Protein AF-A0A254Q3Q3-F1 (afdb_monomer)

Radius of gyration: 24.43 Å; Cα contacts (8 Å, |Δi|>4): 214; chains: 1; bounding box: 65×45×101 Å

Secondary structure (DSSP, 8-state):
---------------TTSB-SSTT--SBBPTTSSSBHHHHHHHHHHS-TTSPPPPHHHHHHHHHHHHHHHHHTTT-HHHHHHHHHHHHHHHHHHHHHHHHHHHHHTT----HHHHHHHHHHHHHHHHT-HHHHHHHHHHHHHHHHH-GGGSSSHHHHHHHHHHHHHHHSGGG-TT-B-TTTSSB-TTSS---HHHHHHHHHHHHHHHTTHHHHHHHHHHHHHHHHHHHHHHHHHHHHHH-

pLDDT: mean 80.08, std 16.25, range [35.34, 98.19]

Solvent-accessible surface area (backbone atoms only — not comparable to full-atom values): 13544 Å² total; per-residue (Å²): 138,83,82,80,81,82,74,82,78,77,77,80,76,84,54,89,84,46,46,17,72,50,89,94,42,86,48,56,33,32,89,98,45,66,33,17,63,66,46,47,48,39,32,34,36,75,23,46,74,84,42,68,84,81,51,69,68,57,53,52,48,31,37,50,54,49,52,51,52,54,62,76,36,70,87,37,68,72,48,51,57,48,52,50,52,37,48,53,35,42,55,51,48,54,51,52,43,53,49,54,53,48,43,46,72,76,66,46,91,65,59,67,46,45,55,51,11,44,51,47,46,53,39,28,58,76,67,46,34,67,69,58,48,51,46,52,54,49,19,49,53,47,44,47,69,78,34,66,81,63,41,76,39,72,70,33,44,52,41,50,48,48,49,51,53,46,59,59,14,57,83,80,49,79,87,38,59,34,88,88,74,74,41,60,42,90,56,67,59,76,52,51,69,56,20,41,50,43,37,46,52,55,52,43,67,35,46,48,67,58,60,50,58,48,48,58,53,47,51,60,47,53,53,52,52,52,52,49,52,55,50,49,55,51,52,55,62,73,75,107

Foldseek 3Di:
DDDDDDDPPPPPPPDPQQAAPDPPGRAGPDPPGNGRPVQVLCCQQPNHPNADDDDPVLLVVLLVVLVVLCVVCVPPPVSVVLVVLLVVLLVVLLVVLVVVLVCVVVPPDDDPLLNLLSVLSNLLCPQVNDPNLLSLLSSLVVSCVVDVNNAPDPLRSLVVSSLVSSVSSQVSQPPAADPVPRGRDSRPDTNDSSSSVSNVVSSCSSCPCVSVVVVVVSVVVVVVVVVVVVVVVVVVVVVD

Mean predicted aligned error: 10.79 Å

Sequence (240 aa):
MTKASIGRVRKAQLTYGNVCTLNGCNQPRKSGHKWCALHKRRSIYRGSPEQNMIRQRDISFARKTVLFLIQDNQNNPAWHDLMAAIQSNWDAGVRAVNQELLLSATGYAMNRLRRNGLRICSAIFAGVGLQKTFITYCAYQYLQEFNLNQFATDTSFRHLLVRALRNEAKDFNPNLINKTTGKPLAYSSPLYMNERDCVWEVMSGIFGATGMKLYTQLEKRAERLRQNNLNINKAIKNIQ

Structure (mmCIF, N/CA/C/O backbone):
data_AF-A0A254Q3Q3-F1
#
_entry.id   AF-A0A254Q3Q3-F1
#
loop_
_atom_site.group_PDB
_atom_site.id
_atom_site.type_symbol
_atom_site.label_atom_id
_atom_site.label_alt_id
_atom_site.label_comp_id
_atom_site.label_asym_id
_atom_site.label_entity_id
_atom_site.label_seq_id
_atom_site.pdbx_PDB_ins_code
_atom_site.Cartn_x
_atom_site.Cartn_y
_atom_site.Cartn_z
_atom_site.occupancy
_atom_site.B_iso_or_equiv
_atom_site.auth_seq_id
_atom_site.auth_comp_id
_atom_site.auth_asym_id
_atom_site.auth_atom_id
_atom_site.pdbx_PDB_model_num
ATOM 1 N N . MET A 1 1 ? 17.538 -25.255 -66.016 1.00 39.88 1 MET A N 1
ATOM 2 C CA . MET A 1 1 ? 17.369 -25.960 -64.724 1.00 39.88 1 MET A CA 1
ATOM 3 C C . MET A 1 1 ? 16.694 -25.021 -63.732 1.00 39.88 1 MET A C 1
ATOM 5 O O . MET A 1 1 ? 17.341 -24.157 -63.156 1.00 39.88 1 MET A O 1
ATOM 9 N N . THR A 1 2 ? 15.376 -25.125 -63.610 1.00 37.00 2 THR A N 1
ATOM 10 C CA . THR A 1 2 ? 14.504 -24.270 -62.792 1.00 37.00 2 THR A CA 1
ATOM 11 C C . THR A 1 2 ? 14.403 -24.833 -61.372 1.00 37.00 2 THR A C 1
ATOM 13 O O . THR A 1 2 ? 13.853 -25.911 -61.166 1.00 37.00 2 THR A O 1
ATOM 16 N N . LYS A 1 3 ? 14.948 -24.124 -60.374 1.00 35.34 3 LYS A N 1
ATOM 17 C CA . LYS A 1 3 ? 14.751 -24.460 -58.955 1.00 35.34 3 LYS A CA 1
ATOM 18 C C . LYS A 1 3 ? 13.418 -23.879 -58.482 1.00 35.34 3 LYS A C 1
ATOM 20 O O . LYS A 1 3 ? 13.300 -22.672 -58.300 1.00 35.34 3 LYS A O 1
ATOM 25 N N . ALA A 1 4 ? 12.429 -24.748 -58.287 1.00 38.22 4 ALA A N 1
ATOM 26 C CA . ALA A 1 4 ? 11.169 -24.410 -57.638 1.00 38.22 4 ALA A CA 1
ATOM 27 C C . ALA A 1 4 ? 11.403 -24.131 -56.142 1.00 38.22 4 ALA A C 1
ATOM 29 O O . ALA A 1 4 ? 11.898 -24.982 -55.400 1.00 38.22 4 ALA A O 1
ATOM 30 N N . SER A 1 5 ? 11.055 -22.927 -55.696 1.00 39.56 5 SER A N 1
ATOM 31 C CA . SER A 1 5 ? 11.028 -22.531 -54.292 1.00 39.56 5 SER A CA 1
ATOM 32 C C . SER A 1 5 ? 9.768 -23.089 -53.626 1.00 39.56 5 SER A C 1
ATOM 34 O O . SER A 1 5 ? 8.668 -22.563 -53.772 1.00 39.56 5 SER A O 1
ATOM 36 N N . ILE A 1 6 ? 9.928 -24.175 -52.869 1.00 40.81 6 ILE A N 1
ATOM 37 C CA . ILE A 1 6 ? 8.868 -24.726 -52.020 1.00 40.81 6 ILE A CA 1
ATOM 38 C C . ILE A 1 6 ? 8.635 -23.748 -50.863 1.00 40.81 6 ILE A C 1
ATOM 40 O O . ILE A 1 6 ? 9.397 -23.692 -49.894 1.00 40.81 6 ILE A O 1
ATOM 44 N N . GLY A 1 7 ? 7.577 -22.947 -50.984 1.00 37.03 7 GLY A N 1
ATOM 45 C CA . GLY A 1 7 ? 7.080 -22.092 -49.915 1.00 37.03 7 GLY A CA 1
ATOM 46 C C . GLY A 1 7 ? 6.694 -22.932 -48.699 1.00 37.03 7 GLY A C 1
ATOM 47 O O . GLY A 1 7 ? 5.782 -23.756 -48.754 1.00 37.03 7 GLY A O 1
ATOM 48 N N . ARG A 1 8 ? 7.376 -22.717 -47.568 1.00 38.06 8 ARG A N 1
ATOM 49 C CA . ARG A 1 8 ? 6.936 -23.250 -46.274 1.00 38.06 8 ARG A CA 1
ATOM 50 C C . ARG A 1 8 ? 5.660 -22.529 -45.854 1.00 38.06 8 ARG A C 1
ATOM 52 O O . ARG A 1 8 ? 5.712 -21.475 -45.223 1.00 38.06 8 ARG A O 1
ATOM 59 N N . VAL A 1 9 ? 4.516 -23.136 -46.145 1.00 41.50 9 VAL A N 1
ATOM 60 C CA . VAL A 1 9 ? 3.261 -22.825 -45.460 1.00 41.50 9 VAL A CA 1
ATOM 61 C C . VAL A 1 9 ? 3.448 -23.220 -43.994 1.00 41.50 9 VAL A C 1
ATOM 63 O O . VAL A 1 9 ? 3.436 -24.401 -43.644 1.00 41.50 9 VAL A O 1
ATOM 66 N N . ARG A 1 10 ? 3.679 -22.236 -43.117 1.00 42.31 10 ARG A N 1
ATOM 67 C CA . ARG A 1 10 ? 3.614 -22.450 -41.668 1.00 42.31 10 ARG A CA 1
ATOM 68 C C . ARG A 1 10 ? 2.171 -22.816 -41.327 1.00 42.31 10 ARG A C 1
ATOM 70 O O . ARG A 1 10 ? 1.323 -21.937 -41.211 1.00 42.31 10 ARG A O 1
ATOM 77 N N . LYS A 1 11 ? 1.896 -24.113 -41.162 1.00 39.91 11 LYS A N 1
ATOM 78 C CA . LYS A 1 11 ? 0.684 -24.590 -40.490 1.00 39.91 11 LYS A CA 1
ATOM 79 C C . LYS A 1 11 ? 0.659 -23.960 -39.098 1.00 39.91 11 LYS A C 1
ATOM 81 O O . LYS A 1 11 ? 1.482 -24.296 -38.248 1.00 39.91 11 LYS A O 1
ATOM 86 N N . ALA A 1 12 ? -0.259 -23.024 -38.883 1.00 42.09 12 ALA A N 1
ATOM 87 C CA . ALA A 1 12 ? -0.591 -22.534 -37.559 1.00 42.09 12 ALA A CA 1
ATOM 88 C C . ALA A 1 12 ? -1.222 -23.694 -36.779 1.00 42.09 12 ALA A C 1
ATOM 90 O O . ALA A 1 12 ? -2.420 -23.948 -36.873 1.00 42.09 12 ALA A O 1
ATOM 91 N N . GLN A 1 13 ? -0.401 -24.440 -36.040 1.00 41.38 13 GLN A N 1
ATOM 92 C CA . GLN A 1 13 ? -0.900 -25.278 -34.961 1.00 41.38 13 GLN A CA 1
ATOM 93 C C . GLN A 1 13 ? -1.502 -24.338 -33.915 1.00 41.38 13 GLN A C 1
ATOM 95 O O . GLN A 1 13 ? -0.784 -23.673 -33.167 1.00 41.38 13 GLN A O 1
ATOM 100 N N . LEU A 1 14 ? -2.832 -24.268 -33.887 1.00 43.09 14 LEU A N 1
ATOM 101 C CA . LEU A 1 14 ? -3.597 -23.806 -32.736 1.00 43.09 14 LEU A CA 1
ATOM 102 C C . LEU A 1 14 ? -3.318 -24.778 -31.583 1.00 43.09 14 LEU A C 1
ATOM 104 O O . LEU A 1 14 ? -4.052 -25.732 -31.345 1.00 43.09 14 LEU A O 1
ATOM 108 N N . THR A 1 15 ? -2.200 -24.574 -30.891 1.00 47.69 15 THR A N 1
ATOM 109 C CA . THR A 1 15 ? -1.932 -25.244 -29.627 1.00 47.69 15 THR A CA 1
ATOM 110 C C . THR A 1 15 ? -2.857 -24.634 -28.580 1.00 47.69 15 THR A C 1
ATOM 112 O O . THR A 1 15 ? -2.772 -23.448 -28.256 1.00 47.69 15 THR A O 1
ATOM 115 N N . TYR A 1 16 ? -3.733 -25.466 -28.017 1.00 48.75 16 TYR A N 1
ATOM 116 C CA . TYR A 1 16 ? -4.645 -25.148 -26.909 1.00 48.75 16 TYR A CA 1
ATOM 117 C C . TYR A 1 16 ? -3.949 -24.530 -25.666 1.00 48.75 16 TYR A C 1
ATOM 119 O O . TYR A 1 16 ? -4.618 -24.056 -24.755 1.00 48.75 16 TYR A O 1
ATOM 127 N N . GLY A 1 17 ? -2.610 -24.460 -25.629 1.00 57.41 17 GLY A N 1
ATOM 128 C CA . GLY A 1 17 ? -1.821 -23.786 -24.589 1.00 57.41 17 GLY A CA 1
ATOM 129 C C . GLY A 1 17 ? -1.571 -22.281 -24.792 1.00 57.41 17 GLY A C 1
ATOM 130 O O . GLY A 1 17 ? -1.045 -21.632 -23.886 1.00 57.41 17 GLY A O 1
ATOM 131 N N . ASN A 1 18 ? -1.945 -21.700 -25.940 1.00 76.81 18 ASN A N 1
ATOM 132 C CA . ASN A 1 18 ? -1.617 -20.311 -26.297 1.00 76.81 18 ASN A CA 1
ATOM 133 C C . ASN A 1 18 ? -2.754 -19.297 -26.081 1.00 76.81 18 ASN A C 1
ATOM 135 O O . ASN A 1 18 ? -2.625 -18.151 -26.505 1.00 76.81 18 ASN A O 1
ATOM 139 N N . VAL A 1 19 ? -3.848 -19.663 -25.407 1.00 89.06 19 VAL A N 1
ATOM 140 C CA . VAL A 1 19 ? -5.007 -18.776 -25.164 1.00 89.06 19 VAL A CA 1
ATOM 141 C C . VAL A 1 19 ? -4.955 -18.166 -23.764 1.00 89.06 19 VAL A C 1
ATOM 143 O O . VAL A 1 19 ? -4.584 -18.840 -22.805 1.00 89.06 19 VAL A O 1
ATOM 146 N N . CYS A 1 20 ? -5.272 -16.875 -23.639 1.00 92.00 20 CYS A N 1
ATOM 147 C CA . CYS A 1 20 ? -5.310 -16.124 -22.379 1.00 92.00 20 CYS A CA 1
ATOM 148 C C . CYS A 1 20 ? -5.975 -16.914 -21.239 1.00 92.00 20 CYS A C 1
ATOM 150 O O . CYS A 1 20 ? -7.069 -17.427 -21.412 1.00 92.00 20 CYS A O 1
ATOM 152 N N . THR A 1 21 ? -5.360 -16.958 -20.050 1.00 90.75 21 THR A N 1
ATOM 153 C CA . THR A 1 21 ? -5.936 -17.659 -18.878 1.00 90.75 21 THR A CA 1
ATOM 154 C C . THR A 1 21 ? -7.133 -16.951 -18.244 1.00 90.75 21 THR A C 1
ATOM 156 O O . THR A 1 21 ? -7.654 -17.434 -17.247 1.00 90.75 21 THR A O 1
ATOM 159 N N . LEU A 1 22 ? -7.526 -15.773 -18.736 1.00 89.25 22 LEU A N 1
ATOM 160 C CA . LEU A 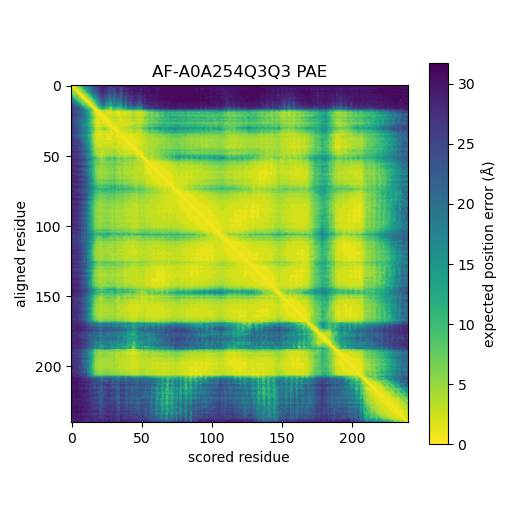1 22 ? -8.666 -15.064 -18.161 1.00 89.25 22 LEU A CA 1
ATOM 161 C C . LEU A 1 22 ? -9.950 -15.742 -18.633 1.00 89.25 22 LEU A C 1
ATOM 163 O O . LEU A 1 22 ? -10.151 -15.859 -19.842 1.00 89.25 22 LEU A O 1
ATOM 167 N N . ASN A 1 23 ? -10.819 -16.119 -17.695 1.00 88.00 23 ASN A N 1
ATOM 168 C CA . ASN A 1 23 ? -12.113 -16.723 -18.004 1.00 88.00 23 ASN A CA 1
ATOM 169 C C . ASN A 1 23 ? -12.893 -15.868 -19.016 1.00 88.00 23 ASN A C 1
ATOM 171 O O . ASN A 1 23 ? -13.028 -14.655 -18.850 1.00 88.00 23 ASN A O 1
ATOM 175 N N . GLY A 1 24 ? -13.367 -16.505 -20.089 1.00 88.50 24 GLY A N 1
ATOM 176 C CA . GLY A 1 24 ? -14.091 -15.844 -21.180 1.00 88.50 24 GLY A CA 1
ATOM 177 C C . GLY A 1 24 ? -13.217 -15.097 -22.198 1.00 88.50 24 GLY A C 1
ATOM 178 O O . GLY A 1 24 ? -13.755 -14.445 -23.090 1.00 88.50 24 GLY A O 1
ATOM 179 N N . CYS A 1 25 ? -11.882 -15.164 -22.111 1.00 91.06 25 CYS A N 1
ATOM 180 C CA . CYS A 1 25 ? -10.990 -14.533 -23.083 1.00 91.06 25 CYS A CA 1
ATOM 181 C C . CYS A 1 25 ? -10.383 -15.548 -24.059 1.00 91.06 25 CYS A C 1
ATOM 183 O O . CYS A 1 25 ? -9.493 -16.307 -23.696 1.00 91.06 25 CYS A O 1
ATOM 185 N N . ASN A 1 26 ? -10.758 -15.450 -25.336 1.00 92.00 26 ASN A N 1
ATOM 186 C CA . ASN A 1 26 ? -10.238 -16.323 -26.399 1.00 92.00 26 ASN A CA 1
ATOM 187 C C . ASN A 1 26 ? -9.024 -15.734 -27.146 1.00 92.00 26 ASN A C 1
ATOM 189 O O . ASN A 1 26 ? -8.596 -16.260 -28.169 1.00 92.00 26 ASN A O 1
ATOM 193 N N . GLN A 1 27 ? -8.467 -14.619 -26.661 1.00 93.56 27 GLN A N 1
ATOM 194 C CA . GLN A 1 27 ? -7.330 -13.951 -27.301 1.00 93.56 27 GLN A CA 1
ATOM 195 C C . GLN A 1 27 ? -6.012 -14.686 -27.012 1.00 93.56 27 GLN A C 1
ATOM 197 O O . GLN A 1 27 ? -5.840 -15.215 -25.907 1.00 93.56 27 GLN A O 1
ATOM 202 N N . PRO A 1 28 ? -5.035 -14.668 -27.937 1.00 93.06 28 PRO A N 1
ATOM 203 C CA . PRO A 1 28 ? -3.755 -15.327 -27.723 1.00 93.06 28 PRO A CA 1
ATOM 204 C C . PRO A 1 28 ? -2.965 -14.682 -26.574 1.00 93.06 28 PRO A C 1
ATOM 206 O O . PRO A 1 28 ? -2.983 -13.461 -26.368 1.00 93.06 28 PRO A O 1
ATOM 209 N N . ARG A 1 29 ? -2.245 -15.508 -25.810 1.00 92.00 29 ARG A N 1
ATOM 210 C CA . ARG A 1 29 ? -1.316 -15.069 -24.763 1.00 92.00 29 ARG A CA 1
ATOM 211 C C . ARG A 1 29 ? -0.196 -14.243 -25.372 1.00 92.00 29 ARG A C 1
ATOM 213 O O . ARG A 1 29 ? 0.284 -14.510 -26.471 1.00 92.00 29 ARG A O 1
ATOM 220 N N . LYS A 1 30 ? 0.280 -13.257 -24.612 1.00 88.19 30 LYS A N 1
ATOM 221 C CA . LYS A 1 30 ? 1.572 -12.647 -24.924 1.00 88.19 30 LYS A CA 1
ATOM 222 C C . LYS A 1 30 ? 2.672 -13.642 -24.546 1.00 88.19 30 LYS A C 1
ATOM 224 O O . LYS A 1 30 ? 2.586 -14.250 -23.483 1.00 88.19 30 LYS A O 1
ATOM 229 N N . SER A 1 31 ? 3.707 -13.763 -25.379 1.00 84.31 31 SER A N 1
ATOM 230 C CA . SER A 1 31 ? 4.855 -14.637 -25.098 1.00 84.31 31 SER A CA 1
ATOM 231 C C . SER A 1 31 ? 5.393 -14.430 -23.673 1.00 84.31 31 SER A C 1
ATOM 233 O O . SER A 1 31 ? 5.536 -13.287 -23.218 1.00 84.31 31 SER A O 1
ATOM 235 N N . GLY A 1 32 ? 5.619 -15.541 -22.963 1.00 82.88 32 GLY A N 1
ATOM 236 C CA . GLY A 1 32 ? 6.100 -15.562 -21.578 1.00 82.88 32 GLY A CA 1
ATOM 237 C C . GLY A 1 32 ? 5.119 -14.998 -20.543 1.00 82.88 32 GLY A C 1
ATOM 238 O O . GLY A 1 32 ? 5.545 -14.549 -19.482 1.00 82.88 32 GLY A O 1
ATOM 239 N N . HIS A 1 33 ? 3.817 -14.933 -20.841 1.00 86.06 33 HIS A N 1
ATOM 240 C CA . HIS A 1 33 ? 2.827 -14.349 -19.939 1.00 86.06 33 HIS A CA 1
ATOM 241 C C . HIS A 1 33 ? 1.502 -15.125 -19.945 1.00 86.06 33 HIS A C 1
ATOM 243 O O . HIS A 1 33 ? 1.053 -15.591 -20.988 1.00 86.06 33 HIS A O 1
ATOM 249 N N . LYS A 1 34 ? 0.824 -15.217 -18.791 1.00 88.62 34 LYS A N 1
ATOM 250 C CA . LYS A 1 34 ? -0.462 -15.943 -18.673 1.00 88.62 34 LYS A CA 1
ATOM 251 C C . LYS A 1 34 ? -1.639 -15.257 -19.384 1.00 88.62 34 LYS A C 1
ATOM 253 O O . LYS A 1 34 ? -2.588 -15.895 -19.829 1.00 88.62 34 LYS A O 1
ATOM 258 N N . TRP A 1 35 ? -1.550 -13.941 -19.541 1.00 91.38 35 TRP A N 1
ATOM 259 C CA . TRP A 1 35 ? -2.584 -13.104 -20.156 1.00 91.38 35 TRP A CA 1
ATOM 260 C C . TRP A 1 35 ? -2.236 -12.632 -21.579 1.00 91.38 35 TRP A C 1
ATOM 262 O O . TRP A 1 35 ? -1.060 -12.485 -21.925 1.00 91.38 35 TRP A O 1
ATOM 272 N N . CYS A 1 36 ? -3.263 -12.312 -22.377 1.00 94.06 36 CYS A N 1
ATOM 273 C CA . CYS A 1 36 ? -3.114 -11.611 -23.658 1.00 94.06 36 CYS A CA 1
ATOM 274 C C . CYS A 1 36 ? -2.528 -10.198 -23.474 1.00 94.06 36 CYS A C 1
ATOM 276 O O . CYS A 1 36 ? -2.443 -9.676 -22.357 1.00 94.06 36 CYS A O 1
ATOM 278 N N . ALA A 1 37 ? -2.134 -9.543 -24.570 1.00 91.62 37 ALA A N 1
ATOM 279 C CA . ALA A 1 37 ? -1.527 -8.208 -24.522 1.00 91.62 37 ALA A CA 1
ATOM 280 C C . ALA A 1 37 ? -2.412 -7.166 -23.808 1.00 91.62 37 ALA A C 1
ATOM 282 O O . ALA A 1 37 ? -1.903 -6.379 -23.005 1.00 91.62 37 ALA A O 1
ATOM 283 N N . LEU A 1 38 ? -3.730 -7.203 -24.041 1.00 91.69 38 LEU A N 1
ATOM 284 C CA . LEU A 1 38 ? -4.701 -6.309 -23.406 1.00 91.69 38 LEU A CA 1
ATOM 285 C C . LEU A 1 38 ? -4.772 -6.528 -21.890 1.00 91.69 38 LEU A C 1
ATOM 287 O O . LEU A 1 38 ? -4.668 -5.576 -21.119 1.00 91.69 38 LEU A O 1
ATOM 291 N N . HIS A 1 39 ? -4.896 -7.779 -21.450 1.00 92.44 39 HIS A N 1
ATOM 292 C CA . HIS A 1 39 ? -5.000 -8.123 -20.032 1.00 92.44 39 HIS A CA 1
ATOM 293 C C . HIS A 1 39 ? -3.679 -7.933 -19.278 1.00 92.44 39 HIS A C 1
ATOM 295 O O . HIS A 1 39 ? -3.697 -7.456 -18.147 1.00 92.44 39 HIS A O 1
ATOM 301 N N . LYS A 1 40 ? -2.525 -8.163 -19.918 1.00 90.19 40 LYS A N 1
ATOM 302 C CA . LYS A 1 40 ? -1.220 -7.754 -19.370 1.00 90.19 40 LYS A CA 1
ATOM 303 C C . LYS A 1 40 ? -1.121 -6.236 -19.213 1.00 90.19 40 LYS A C 1
ATOM 305 O O . LYS A 1 40 ? -0.617 -5.741 -18.210 1.00 90.19 40 LYS A O 1
ATOM 310 N N . ARG A 1 41 ? -1.597 -5.463 -20.194 1.00 88.88 41 ARG A N 1
ATOM 311 C CA . ARG A 1 41 ? -1.640 -4.002 -20.059 1.00 88.88 41 ARG A CA 1
ATOM 312 C C . ARG A 1 41 ? -2.556 -3.617 -18.897 1.00 88.88 41 ARG A C 1
ATOM 314 O O . ARG A 1 41 ? -2.133 -2.888 -18.010 1.00 88.88 41 ARG A O 1
ATOM 321 N N . ARG A 1 42 ? -3.769 -4.167 -18.824 1.00 87.62 42 ARG A N 1
ATOM 322 C CA . ARG A 1 42 ? -4.676 -3.932 -17.692 1.00 87.62 42 ARG A CA 1
ATOM 323 C C . ARG A 1 42 ? -4.010 -4.257 -16.354 1.00 87.62 42 ARG A C 1
ATOM 325 O O . ARG A 1 42 ? -4.100 -3.434 -15.454 1.00 87.62 42 ARG A O 1
ATOM 332 N N . SER A 1 43 ? -3.269 -5.360 -16.252 1.00 88.44 43 SER A N 1
ATOM 333 C CA . SER A 1 43 ? -2.595 -5.740 -15.009 1.00 88.44 43 SER A CA 1
ATOM 334 C C . SER A 1 43 ? -1.530 -4.757 -14.542 1.00 88.44 43 SER A C 1
ATOM 336 O O . SER A 1 43 ? -1.435 -4.477 -13.353 1.00 88.44 43 SER A O 1
ATOM 338 N N . ILE A 1 44 ? -0.752 -4.206 -15.471 1.00 87.25 44 ILE A N 1
ATOM 339 C CA . ILE A 1 44 ? 0.291 -3.215 -15.173 1.00 87.25 44 ILE A CA 1
ATOM 340 C C . ILE A 1 44 ? -0.328 -1.874 -14.752 1.00 87.25 44 ILE A C 1
ATOM 342 O O . ILE A 1 44 ? 0.176 -1.190 -13.859 1.00 87.25 44 ILE A O 1
ATOM 346 N N . TYR A 1 45 ? -1.418 -1.478 -15.408 1.00 84.38 45 TYR A N 1
ATOM 347 C CA . TYR A 1 45 ? -1.998 -0.149 -15.231 1.00 84.38 45 TYR A CA 1
ATOM 348 C C . TYR A 1 45 ? -3.105 -0.088 -14.181 1.00 84.38 45 TYR A C 1
ATOM 350 O O . TYR A 1 45 ? -3.329 0.984 -13.643 1.00 84.38 45 TYR A O 1
ATOM 358 N N . ARG A 1 46 ? -3.826 -1.177 -13.907 1.00 82.69 46 ARG A N 1
ATOM 359 C CA . ARG A 1 46 ? -5.048 -1.170 -13.081 1.00 82.69 46 ARG A CA 1
ATOM 360 C C . ARG A 1 46 ? -5.123 -2.310 -12.059 1.00 82.69 46 ARG A C 1
ATOM 362 O O . ARG A 1 46 ? -6.091 -2.360 -11.311 1.00 82.69 46 ARG A O 1
ATOM 369 N N . GLY A 1 47 ? -4.138 -3.204 -12.009 1.00 85.75 47 GLY A N 1
ATOM 370 C CA . GLY A 1 47 ? -4.192 -4.416 -11.188 1.00 85.75 47 GLY A CA 1
ATOM 371 C C . GLY A 1 47 ? -4.857 -5.591 -11.905 1.00 85.75 47 GLY A C 1
ATOM 372 O O . GLY A 1 47 ? -5.207 -5.491 -13.083 1.00 85.75 47 GLY A O 1
ATOM 373 N N . SER A 1 48 ? -4.964 -6.733 -11.215 1.00 86.50 48 SER A N 1
ATOM 374 C CA . SER A 1 48 ? -5.326 -8.013 -11.841 1.00 86.50 48 SER A CA 1
ATOM 375 C C . SER A 1 48 ? -6.593 -7.910 -12.711 1.00 86.50 48 SER A C 1
ATOM 377 O O . SER A 1 48 ? -7.595 -7.352 -12.274 1.00 86.50 48 SER A O 1
ATOM 379 N N . PRO A 1 49 ? -6.596 -8.440 -13.946 1.00 85.50 49 PRO A N 1
ATOM 380 C CA . PRO A 1 49 ? -7.793 -8.498 -14.784 1.00 85.50 49 PRO A CA 1
ATOM 381 C C . PRO A 1 49 ? -8.926 -9.336 -14.177 1.00 85.50 49 PRO A C 1
ATOM 383 O O . PRO A 1 49 ? -10.080 -9.094 -14.506 1.00 85.50 49 PRO A O 1
ATOM 386 N N . GLU A 1 50 ? -8.586 -10.279 -13.294 1.00 86.00 50 GLU A N 1
ATOM 387 C CA . GLU A 1 50 ? -9.512 -11.153 -12.553 1.00 86.00 50 GLU A CA 1
ATOM 388 C C . GLU A 1 50 ? -10.156 -10.427 -11.355 1.00 86.00 50 GLU A C 1
ATOM 390 O O . GLU A 1 50 ? -11.089 -10.931 -10.742 1.00 86.00 50 GLU A O 1
ATOM 395 N N . GLN A 1 51 ? -9.659 -9.235 -11.012 1.00 84.12 51 GLN A N 1
ATOM 396 C CA . GLN A 1 51 ? -10.103 -8.461 -9.861 1.00 84.12 51 GLN A CA 1
ATOM 397 C C . GLN A 1 51 ? -11.366 -7.655 -10.179 1.00 84.12 51 GLN A C 1
ATOM 399 O O . GLN A 1 51 ? -11.368 -6.801 -11.076 1.00 84.12 51 GLN A O 1
ATOM 404 N N . ASN A 1 52 ? -12.406 -7.844 -9.366 1.00 77.31 52 ASN A N 1
ATOM 405 C CA . ASN A 1 52 ? -13.551 -6.938 -9.333 1.00 77.31 52 ASN A CA 1
ATOM 406 C C . ASN A 1 52 ? -13.119 -5.554 -8.837 1.00 77.31 52 ASN A C 1
ATOM 408 O O . ASN A 1 52 ? -12.275 -5.426 -7.949 1.00 77.31 52 ASN A O 1
ATOM 412 N N . MET A 1 53 ? -13.692 -4.499 -9.417 1.00 76.25 53 MET A N 1
ATOM 413 C CA . MET A 1 53 ? -13.337 -3.129 -9.054 1.00 76.25 53 MET A CA 1
ATOM 414 C C . MET A 1 53 ? -13.707 -2.849 -7.593 1.00 76.25 53 MET A C 1
ATOM 416 O O . MET A 1 53 ? -14.882 -2.916 -7.232 1.00 76.25 53 MET A O 1
ATOM 420 N N . ILE A 1 54 ? -12.718 -2.471 -6.780 1.00 83.19 54 ILE A N 1
ATOM 421 C CA . ILE A 1 54 ? -12.964 -1.938 -5.436 1.00 83.19 54 ILE A CA 1
ATOM 422 C C . ILE A 1 54 ? -13.619 -0.572 -5.594 1.00 83.19 54 ILE A C 1
ATOM 424 O O . ILE A 1 54 ? -13.070 0.316 -6.258 1.00 83.19 54 ILE A O 1
ATOM 428 N N . ARG A 1 55 ? -14.816 -0.401 -5.032 1.00 84.75 55 ARG A N 1
ATOM 429 C CA . ARG A 1 55 ? -15.560 0.846 -5.189 1.00 84.75 55 ARG A CA 1
ATOM 430 C C . ARG A 1 55 ? -14.979 1.889 -4.243 1.00 84.75 55 ARG A C 1
ATOM 432 O O . ARG A 1 55 ? -14.534 1.580 -3.141 1.00 84.75 55 ARG A O 1
ATOM 439 N N . GLN A 1 56 ? -15.050 3.156 -4.646 1.00 83.81 56 GLN A N 1
ATOM 440 C CA . GLN A 1 56 ? -14.597 4.262 -3.796 1.00 83.81 56 GLN A CA 1
ATOM 441 C C . GLN A 1 56 ? -15.314 4.282 -2.444 1.00 83.81 56 GLN A C 1
ATOM 443 O O . GLN A 1 56 ? -14.676 4.528 -1.429 1.00 83.81 56 GLN A O 1
ATOM 448 N N . ARG A 1 57 ? -16.606 3.931 -2.413 1.00 85.94 57 ARG A N 1
ATOM 449 C CA . ARG A 1 57 ? -17.375 3.820 -1.166 1.00 85.94 57 ARG A CA 1
ATOM 450 C C . ARG A 1 57 ? -16.776 2.806 -0.182 1.00 85.94 57 ARG A C 1
ATOM 452 O O . ARG A 1 57 ? -16.795 3.071 1.013 1.00 85.94 57 ARG A O 1
ATOM 459 N N . ASP A 1 58 ? -16.216 1.701 -0.680 1.00 86.50 58 ASP A N 1
ATOM 460 C CA . ASP A 1 58 ? -15.648 0.636 0.153 1.00 86.50 58 ASP A CA 1
ATOM 461 C C . ASP A 1 58 ? -14.352 1.149 0.810 1.00 86.50 58 ASP A C 1
ATOM 463 O O . ASP A 1 58 ? -14.156 1.031 2.017 1.00 86.50 58 ASP A O 1
ATOM 467 N N . ILE A 1 59 ? -13.511 1.845 0.032 1.00 87.69 59 ILE A N 1
ATOM 468 C CA . ILE A 1 59 ? -12.287 2.497 0.527 1.00 87.69 59 ILE A CA 1
ATOM 469 C C . ILE A 1 59 ? -12.622 3.623 1.513 1.00 87.69 59 ILE A C 1
ATOM 471 O O . ILE A 1 59 ? -11.983 3.743 2.557 1.00 87.69 59 ILE A O 1
ATOM 475 N N . SER A 1 60 ? -13.614 4.463 1.202 1.00 88.94 60 SER A N 1
ATOM 476 C CA . SER A 1 60 ? -14.058 5.543 2.089 1.00 88.94 60 SER A CA 1
ATOM 477 C C . SER A 1 60 ? -14.591 5.009 3.414 1.00 88.94 60 SER A C 1
ATOM 479 O O . SER A 1 60 ? -14.293 5.593 4.453 1.00 88.94 60 SER A O 1
ATOM 481 N N . PHE A 1 61 ? -15.348 3.910 3.386 1.00 86.62 61 PHE A N 1
ATOM 482 C CA . PHE A 1 61 ? -15.815 3.227 4.587 1.00 86.62 61 PHE A CA 1
ATOM 483 C C . PHE A 1 61 ? -14.635 2.743 5.435 1.00 86.62 61 PHE A C 1
ATOM 485 O O . PHE A 1 61 ? -14.506 3.167 6.579 1.00 86.62 61 PHE A O 1
ATOM 492 N N . ALA A 1 62 ? -13.713 1.972 4.853 1.00 87.38 62 ALA A N 1
ATOM 493 C CA . ALA A 1 62 ? -12.552 1.457 5.578 1.00 87.38 62 ALA A CA 1
ATOM 494 C C . ALA A 1 62 ? -11.687 2.580 6.181 1.00 87.38 62 ALA A C 1
ATOM 496 O O . ALA A 1 62 ? -11.271 2.501 7.336 1.00 87.38 62 ALA A O 1
ATOM 497 N N . ARG A 1 63 ? -11.470 3.678 5.441 1.00 90.31 63 ARG A N 1
ATOM 498 C CA . ARG A 1 63 ? -10.755 4.863 5.948 1.00 90.31 63 ARG A CA 1
ATOM 499 C C . ARG A 1 63 ? -11.453 5.500 7.148 1.00 90.31 63 ARG A C 1
ATOM 501 O O . ARG A 1 63 ? -10.777 5.851 8.110 1.00 90.31 63 ARG A O 1
ATOM 508 N N . LYS A 1 64 ? -12.782 5.653 7.101 1.00 88.94 64 LYS A N 1
ATOM 509 C CA . LYS A 1 64 ? -13.563 6.177 8.234 1.00 88.94 64 LYS A CA 1
ATOM 510 C C . LYS A 1 64 ? -13.435 5.272 9.455 1.00 88.94 64 LYS A C 1
ATOM 512 O O . LYS A 1 64 ? -13.219 5.782 10.547 1.00 88.94 64 LYS A O 1
ATOM 517 N N . THR A 1 65 ? -13.503 3.957 9.264 1.00 83.62 65 THR A N 1
ATOM 518 C CA . THR A 1 65 ? -13.346 2.997 10.360 1.00 83.62 65 THR A CA 1
ATOM 519 C C . THR A 1 65 ? -11.964 3.094 10.999 1.00 83.62 65 THR A C 1
ATOM 521 O O . THR A 1 65 ? -11.863 3.201 12.216 1.00 83.62 65 THR A O 1
ATOM 524 N N . VAL A 1 66 ? -10.895 3.153 10.200 1.00 86.06 66 VAL A N 1
ATOM 525 C CA . VAL A 1 66 ? -9.529 3.341 10.719 1.00 86.06 66 VAL A CA 1
ATOM 526 C C . VAL A 1 66 ? -9.391 4.662 11.480 1.00 86.06 66 VAL A C 1
ATOM 528 O O . VAL A 1 66 ? -8.819 4.679 12.565 1.00 86.06 66 VAL A O 1
ATOM 531 N N . LEU A 1 67 ? -9.928 5.763 10.951 1.00 89.56 67 LEU A N 1
ATOM 532 C CA . LEU A 1 67 ? -9.894 7.064 11.628 1.00 89.56 67 LEU A CA 1
ATOM 533 C C . LEU A 1 67 ? -10.619 7.038 12.976 1.00 89.56 67 LEU A C 1
ATOM 535 O O . LEU A 1 67 ? -10.088 7.557 13.954 1.00 89.56 67 LEU A O 1
ATOM 539 N N . PHE A 1 68 ? -11.791 6.406 13.033 1.00 84.88 68 PHE A N 1
ATOM 540 C CA . PHE A 1 68 ? -12.531 6.220 14.277 1.00 84.88 68 PHE A CA 1
ATOM 541 C C . PHE A 1 68 ? -11.711 5.425 15.302 1.00 84.88 68 PHE A C 1
ATOM 543 O O . PHE A 1 68 ? -11.605 5.833 16.453 1.00 84.88 68 PHE A O 1
ATOM 550 N N . LEU A 1 69 ? -11.059 4.336 14.879 1.00 79.12 69 LEU A N 1
ATOM 551 C CA . LEU A 1 69 ? -10.202 3.536 15.759 1.00 79.12 69 LEU A CA 1
ATOM 552 C C . LEU A 1 69 ? -9.002 4.328 16.290 1.00 79.12 69 LEU A C 1
ATOM 554 O O . LEU A 1 69 ? -8.661 4.199 17.464 1.00 79.12 69 LEU A O 1
ATOM 558 N N . ILE A 1 70 ? -8.378 5.156 15.448 1.00 85.62 70 ILE A N 1
ATOM 559 C CA . ILE A 1 70 ? -7.290 6.048 15.869 1.00 85.62 70 ILE A CA 1
ATOM 560 C C . ILE A 1 70 ? -7.791 7.015 16.946 1.00 85.62 70 ILE A C 1
ATOM 562 O O . ILE A 1 70 ? -7.112 7.191 17.952 1.00 85.62 70 ILE A O 1
ATOM 566 N N . GLN A 1 71 ? -8.965 7.623 16.747 1.00 87.88 71 GLN A N 1
ATOM 567 C CA . GLN A 1 71 ? -9.566 8.560 17.703 1.00 87.88 71 GLN A CA 1
ATOM 568 C C . GLN A 1 71 ? -9.885 7.889 19.043 1.00 87.88 71 GLN A C 1
ATOM 570 O O . GLN A 1 71 ? -9.516 8.412 20.089 1.00 87.88 71 GLN A O 1
ATOM 575 N N . ASP A 1 72 ? -10.491 6.703 19.011 1.00 81.94 72 ASP A N 1
ATOM 576 C CA . ASP A 1 72 ? -10.860 5.934 20.208 1.00 81.94 72 ASP A CA 1
ATOM 577 C C . ASP A 1 72 ? -9.640 5.517 21.054 1.00 81.94 72 ASP A C 1
ATOM 579 O O . ASP A 1 72 ? -9.731 5.340 22.266 1.00 81.94 72 ASP A O 1
ATOM 583 N N . ASN A 1 73 ? -8.464 5.401 20.430 1.00 81.12 73 ASN A N 1
ATOM 584 C CA . ASN A 1 73 ? -7.237 4.960 21.093 1.00 81.12 73 ASN A CA 1
ATOM 585 C C . ASN A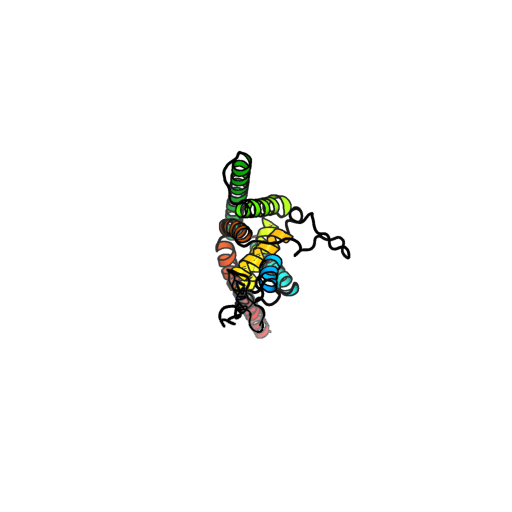 1 73 ? -6.279 6.096 21.468 1.00 81.12 73 ASN A C 1
ATOM 587 O O . ASN A 1 73 ? -5.193 5.815 21.969 1.00 81.12 73 ASN A O 1
ATOM 591 N N . GLN A 1 74 ? -6.665 7.363 21.293 1.00 83.50 74 GLN A N 1
ATOM 592 C CA . GLN A 1 74 ? -5.779 8.503 21.569 1.00 83.50 74 GLN A CA 1
ATOM 593 C C . GLN A 1 74 ? -5.269 8.573 23.009 1.00 83.50 74 GLN A C 1
ATOM 595 O O . GLN A 1 74 ? -4.196 9.117 23.216 1.00 83.50 74 GLN A O 1
ATOM 600 N N . ASN A 1 75 ? -6.008 8.017 23.972 1.00 81.62 75 ASN A N 1
ATOM 601 C CA . ASN A 1 75 ? -5.638 8.020 25.391 1.00 81.62 75 ASN A CA 1
ATOM 602 C C . ASN A 1 75 ? -5.070 6.672 25.868 1.00 81.62 75 ASN A C 1
ATOM 604 O O . ASN A 1 75 ? -4.911 6.456 27.067 1.00 81.62 75 ASN A O 1
ATOM 608 N N . ASN A 1 76 ? -4.829 5.721 24.960 1.00 78.94 76 ASN A N 1
ATOM 609 C CA . ASN A 1 76 ? -4.342 4.388 25.300 1.00 78.94 76 ASN A CA 1
ATOM 610 C C . ASN A 1 76 ? -2.797 4.375 25.293 1.00 78.94 76 ASN A C 1
ATOM 612 O O . ASN A 1 76 ? -2.209 4.539 24.226 1.00 78.94 76 ASN A O 1
ATOM 616 N N . PRO A 1 77 ? -2.108 4.116 26.422 1.00 80.00 77 PRO A N 1
ATOM 617 C CA . PRO A 1 77 ? -0.641 4.078 26.463 1.00 80.00 77 PRO A CA 1
ATOM 618 C C . PRO A 1 77 ? -0.021 3.125 25.431 1.00 80.00 77 PRO A C 1
ATOM 620 O O . PRO A 1 77 ? 0.903 3.499 24.716 1.00 80.00 77 PRO A O 1
ATOM 623 N N . ALA A 1 78 ? -0.617 1.943 25.244 1.00 77.38 78 ALA A N 1
ATOM 624 C CA . ALA A 1 78 ? -0.141 0.967 24.263 1.00 77.38 78 ALA A CA 1
ATOM 625 C C . ALA A 1 78 ? -0.275 1.460 22.808 1.00 77.38 78 ALA A C 1
ATOM 627 O O . ALA A 1 78 ? 0.463 1.024 21.925 1.00 77.38 78 ALA A O 1
ATOM 628 N N . TRP A 1 79 ? -1.221 2.367 22.541 1.00 80.81 79 TRP A N 1
ATOM 629 C CA . TRP A 1 79 ? -1.339 3.021 21.239 1.00 80.81 79 TRP A CA 1
ATOM 630 C C . TRP A 1 79 ? -0.184 3.995 21.002 1.00 80.81 79 TRP A C 1
ATOM 632 O O . TRP A 1 79 ? 0.370 4.021 19.903 1.00 80.81 79 TRP A O 1
ATOM 642 N N . HIS A 1 80 ? 0.223 4.752 22.023 1.00 83.50 80 HIS A N 1
ATOM 643 C CA . HIS A 1 80 ? 1.379 5.643 21.924 1.00 83.50 80 HIS A CA 1
ATOM 644 C C . HIS A 1 80 ? 2.676 4.870 21.687 1.00 83.50 80 HIS A C 1
ATOM 646 O O . HIS A 1 80 ? 3.416 5.228 20.772 1.00 83.50 80 HIS A O 1
ATOM 652 N N . ASP A 1 81 ? 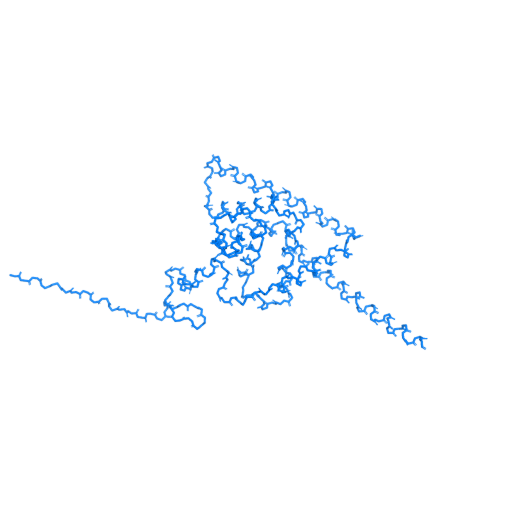2.904 3.780 22.424 1.00 81.62 81 ASP A N 1
ATOM 653 C CA . ASP A 1 81 ? 4.081 2.921 22.241 1.00 81.62 81 ASP A CA 1
ATOM 654 C C . ASP A 1 81 ? 4.149 2.360 20.817 1.00 81.62 81 ASP A C 1
ATOM 656 O O . ASP A 1 81 ? 5.197 2.378 20.166 1.00 81.62 81 ASP A O 1
ATOM 660 N N . LEU A 1 82 ? 3.006 1.916 20.285 1.00 82.31 82 LEU A N 1
ATOM 661 C CA . LEU A 1 82 ? 2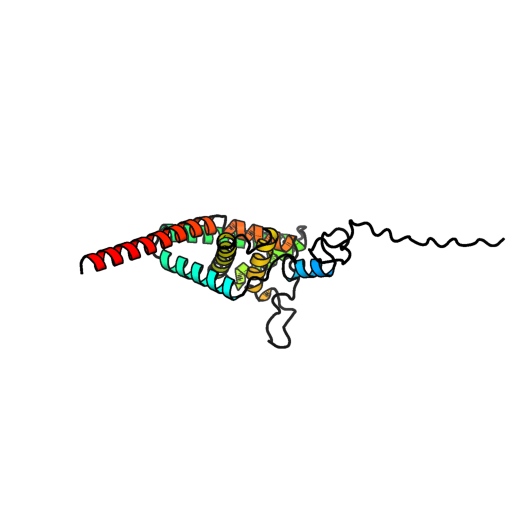.926 1.452 18.907 1.00 82.31 82 LEU A CA 1
ATOM 662 C C . LEU A 1 82 ? 3.243 2.569 17.912 1.00 82.31 82 LEU A C 1
ATOM 664 O O . LEU A 1 82 ? 4.024 2.358 16.986 1.00 82.31 82 LEU A O 1
ATOM 668 N N . MET A 1 83 ? 2.608 3.732 18.053 1.00 87.00 83 MET A N 1
ATOM 669 C CA . MET A 1 83 ? 2.818 4.836 17.119 1.00 87.00 83 MET A CA 1
ATOM 670 C C . MET A 1 83 ? 4.259 5.346 17.177 1.00 87.00 83 MET A C 1
ATOM 672 O O . MET A 1 83 ? 4.807 5.694 16.133 1.00 87.00 83 MET A O 1
ATOM 676 N N . ALA A 1 84 ? 4.904 5.303 18.346 1.00 87.75 84 ALA A N 1
ATOM 677 C CA . ALA A 1 84 ? 6.327 5.580 18.502 1.00 87.75 84 ALA A CA 1
ATOM 678 C C . ALA A 1 84 ? 7.197 4.540 17.772 1.00 87.75 84 ALA A C 1
ATOM 680 O O . ALA A 1 84 ? 8.120 4.911 17.046 1.00 87.75 84 ALA A O 1
ATOM 681 N N . ALA A 1 85 ? 6.875 3.247 17.882 1.00 87.31 85 ALA A N 1
ATOM 682 C CA . ALA A 1 85 ? 7.572 2.196 17.138 1.00 87.31 85 ALA A CA 1
ATOM 683 C C . ALA A 1 85 ? 7.397 2.352 15.615 1.00 87.31 85 ALA A C 1
ATOM 685 O O . ALA A 1 85 ? 8.362 2.241 14.859 1.00 87.31 85 ALA A O 1
ATOM 686 N N . ILE A 1 86 ? 6.183 2.674 15.158 1.00 91.00 86 ILE A N 1
ATOM 687 C CA . ILE A 1 86 ? 5.893 2.946 13.745 1.00 91.00 86 ILE A CA 1
ATOM 688 C C . ILE A 1 86 ? 6.653 4.186 13.265 1.00 91.00 86 ILE A C 1
ATOM 690 O O . ILE A 1 86 ? 7.206 4.155 12.169 1.00 91.00 86 ILE A O 1
ATOM 694 N N . GLN A 1 87 ? 6.708 5.255 14.062 1.00 94.25 87 GLN A N 1
ATOM 695 C CA . GLN A 1 87 ? 7.477 6.460 13.747 1.00 94.25 87 GLN A CA 1
ATOM 696 C C . GLN A 1 87 ? 8.973 6.142 13.623 1.00 94.25 87 GLN A C 1
ATOM 698 O O . GLN A 1 87 ? 9.596 6.511 12.632 1.00 94.25 87 GLN A O 1
ATOM 703 N N . SER A 1 88 ? 9.534 5.374 14.559 1.00 93.56 88 SER A N 1
ATOM 704 C CA . SER A 1 88 ? 10.934 4.937 14.500 1.00 93.56 88 SER A CA 1
ATOM 705 C C . SER A 1 88 ? 11.231 4.122 13.233 1.00 93.56 88 SER A C 1
ATOM 707 O O . SER A 1 88 ? 12.189 4.406 12.507 1.00 93.56 88 SER A O 1
ATOM 709 N N . ASN A 1 89 ? 10.364 3.158 12.906 1.00 94.00 89 ASN A N 1
ATOM 710 C CA . ASN A 1 89 ? 10.484 2.359 11.687 1.00 94.00 89 ASN A CA 1
ATOM 711 C C . ASN A 1 89 ? 10.331 3.208 10.422 1.00 94.00 89 ASN A C 1
ATOM 713 O O . ASN A 1 89 ? 11.034 2.985 9.437 1.00 94.00 89 ASN A O 1
ATOM 717 N N . TRP A 1 90 ? 9.421 4.182 10.441 1.00 96.56 90 TRP A N 1
ATOM 718 C CA . TRP A 1 90 ? 9.233 5.130 9.353 1.00 96.56 90 TRP A CA 1
ATOM 719 C C . TRP A 1 90 ? 10.509 5.929 9.110 1.00 96.56 90 TRP A C 1
ATOM 721 O O . TRP A 1 90 ? 11.013 5.932 7.990 1.00 96.56 90 TRP A O 1
ATOM 731 N N . ASP A 1 91 ? 11.093 6.517 10.153 1.00 97.25 91 ASP A N 1
ATOM 732 C CA . ASP A 1 91 ? 12.320 7.307 10.045 1.00 97.25 91 ASP A CA 1
ATOM 733 C C . ASP A 1 91 ? 13.514 6.454 9.591 1.00 97.25 91 ASP A C 1
ATOM 735 O O . ASP A 1 91 ? 14.337 6.899 8.785 1.00 97.25 91 ASP A O 1
ATOM 739 N N . ALA A 1 92 ? 13.597 5.201 10.050 1.00 96.62 92 ALA A N 1
ATOM 740 C CA . ALA A 1 92 ? 14.577 4.238 9.557 1.00 96.62 92 ALA A CA 1
ATOM 741 C C . ALA A 1 92 ? 14.371 3.924 8.065 1.00 96.62 92 ALA A C 1
ATOM 743 O O . ALA A 1 92 ? 15.334 3.942 7.296 1.00 96.62 92 ALA A O 1
ATOM 744 N N . GLY A 1 93 ? 13.124 3.710 7.638 1.00 97.12 93 GLY A N 1
ATOM 745 C CA . GLY A 1 93 ? 12.760 3.496 6.239 1.00 97.12 93 GLY A CA 1
ATOM 746 C C . GLY A 1 93 ? 13.101 4.692 5.347 1.00 97.12 93 GLY A C 1
ATOM 747 O O . GLY A 1 93 ? 13.656 4.505 4.264 1.00 97.12 93 GLY A O 1
ATOM 748 N N . VAL A 1 94 ? 12.849 5.919 5.817 1.00 98.06 94 VAL A N 1
ATOM 749 C CA . VAL A 1 94 ? 13.233 7.163 5.129 1.00 98.06 94 VAL A CA 1
ATOM 750 C C . VAL A 1 94 ? 14.742 7.202 4.896 1.00 98.06 94 VAL A C 1
ATOM 752 O O . VAL A 1 94 ? 15.185 7.410 3.764 1.00 98.06 94 VAL A O 1
ATOM 755 N N . ARG A 1 95 ? 15.541 6.961 5.945 1.00 98.19 95 ARG A N 1
ATOM 756 C CA . ARG A 1 95 ? 17.008 6.946 5.842 1.00 98.19 95 ARG A CA 1
ATOM 757 C C . ARG A 1 95 ? 17.498 5.869 4.876 1.00 98.19 95 ARG A C 1
ATOM 759 O O . ARG A 1 95 ? 18.287 6.183 3.988 1.00 98.19 95 ARG A O 1
ATOM 766 N N . ALA A 1 96 ? 16.998 4.640 5.004 1.00 97.69 96 ALA A N 1
ATOM 767 C CA . ALA A 1 96 ? 17.408 3.515 4.165 1.00 97.69 96 ALA A CA 1
ATOM 768 C C . ALA A 1 96 ? 17.109 3.758 2.676 1.00 97.69 96 ALA A C 1
ATOM 770 O O . ALA A 1 96 ? 17.985 3.588 1.828 1.00 97.69 96 ALA A O 1
ATOM 771 N N . VAL A 1 97 ? 15.902 4.233 2.346 1.00 97.75 97 VAL A N 1
ATOM 772 C CA . VAL A 1 97 ? 15.521 4.540 0.957 1.00 97.75 97 VAL A CA 1
ATOM 773 C C . VAL A 1 97 ? 16.381 5.662 0.379 1.00 97.75 97 VAL A C 1
ATOM 775 O O . VAL A 1 97 ? 16.853 5.547 -0.754 1.00 97.75 97 VAL A O 1
ATOM 778 N N . ASN A 1 98 ? 16.613 6.732 1.142 1.00 97.12 98 ASN A N 1
ATOM 779 C CA . ASN A 1 98 ? 17.447 7.844 0.686 1.00 97.12 98 ASN A CA 1
ATOM 780 C C . ASN A 1 98 ? 18.905 7.411 0.480 1.00 97.12 98 ASN A C 1
ATOM 782 O O . ASN A 1 98 ? 19.524 7.808 -0.507 1.00 97.12 98 ASN A O 1
ATOM 786 N N . GLN A 1 99 ? 19.432 6.552 1.354 1.00 97.00 99 GLN A N 1
ATOM 787 C CA . GLN A 1 99 ? 20.771 5.988 1.216 1.00 97.00 99 GLN A CA 1
ATOM 788 C C . GLN A 1 99 ? 20.894 5.106 -0.034 1.00 97.00 99 GLN A C 1
ATOM 790 O O . GLN A 1 99 ? 21.834 5.282 -0.806 1.00 97.00 99 GLN A O 1
ATOM 795 N N . GLU A 1 100 ? 19.943 4.200 -0.290 1.00 96.56 100 GLU A N 1
ATOM 796 C CA . GLU A 1 100 ? 19.953 3.371 -1.506 1.00 96.56 100 GLU A CA 1
ATOM 797 C C . GLU A 1 100 ? 19.870 4.224 -2.785 1.00 96.56 100 GLU A C 1
ATOM 799 O O . GLU A 1 100 ? 20.565 3.956 -3.770 1.00 96.56 100 GLU A O 1
ATOM 804 N N . LEU A 1 101 ? 19.048 5.278 -2.782 1.00 96.19 101 LEU A N 1
ATOM 805 C CA . LEU A 1 101 ? 18.955 6.206 -3.910 1.00 96.19 101 LEU A CA 1
ATOM 806 C C . LEU A 1 101 ? 20.251 6.995 -4.121 1.00 96.19 101 LEU A C 1
ATOM 808 O O . LEU A 1 101 ? 20.651 7.179 -5.272 1.00 96.19 101 LEU A O 1
ATOM 812 N N . LEU A 1 102 ? 20.920 7.414 -3.043 1.00 96.25 102 LEU A N 1
ATOM 813 C CA . LEU A 1 102 ? 22.216 8.084 -3.112 1.00 96.25 102 LEU A CA 1
ATOM 814 C C . LEU A 1 102 ? 23.293 7.154 -3.682 1.00 96.25 102 LEU A C 1
ATOM 816 O O . LEU A 1 102 ? 23.974 7.539 -4.628 1.00 96.25 102 LEU A O 1
ATOM 820 N N . LEU A 1 103 ? 23.390 5.915 -3.188 1.00 94.56 103 LEU A N 1
ATOM 821 C CA . LEU A 1 103 ? 24.307 4.900 -3.727 1.00 94.56 103 LEU A CA 1
ATOM 822 C C . LEU A 1 103 ? 24.068 4.676 -5.224 1.00 94.56 103 LEU A C 1
ATOM 824 O O . LEU A 1 103 ? 24.999 4.606 -6.025 1.00 94.56 103 LEU A O 1
ATOM 828 N N . SER A 1 104 ? 22.799 4.609 -5.631 1.00 93.06 104 SER A N 1
ATOM 829 C CA . SER A 1 104 ? 22.455 4.486 -7.042 1.00 93.06 104 SER A CA 1
ATOM 830 C C . SER A 1 104 ? 22.868 5.707 -7.875 1.00 93.06 104 SER A C 1
ATOM 832 O O . SER A 1 104 ? 23.102 5.543 -9.076 1.00 93.06 104 SER A O 1
ATOM 834 N N . ALA A 1 105 ? 22.905 6.905 -7.288 1.00 91.12 105 ALA A N 1
ATOM 835 C CA . ALA A 1 105 ? 23.334 8.133 -7.953 1.00 91.12 105 ALA A CA 1
ATOM 836 C C . ALA A 1 105 ? 24.864 8.226 -8.070 1.00 91.12 105 ALA A C 1
ATOM 838 O O . ALA A 1 105 ? 25.358 8.769 -9.053 1.00 91.12 105 ALA A O 1
ATOM 839 N N . THR A 1 106 ? 25.609 7.636 -7.130 1.00 93.94 106 THR A N 1
ATOM 840 C CA . THR A 1 106 ? 27.083 7.594 -7.132 1.00 93.94 106 THR A CA 1
ATOM 841 C C . THR A 1 106 ? 27.673 6.444 -7.959 1.00 93.94 106 THR A C 1
ATOM 843 O O . THR A 1 106 ? 28.875 6.202 -7.914 1.00 93.94 106 THR A O 1
ATOM 846 N N . GLY A 1 107 ? 26.849 5.746 -8.748 1.00 89.25 107 GLY A N 1
ATOM 847 C CA . GLY A 1 107 ? 27.301 4.732 -9.706 1.00 89.25 107 GLY A CA 1
ATOM 848 C C . GLY A 1 107 ? 27.098 3.282 -9.267 1.00 89.25 107 GLY A C 1
ATOM 849 O O . GLY A 1 107 ? 27.411 2.378 -10.043 1.00 89.25 107 GLY A O 1
ATOM 850 N N . TYR A 1 108 ? 26.521 3.022 -8.086 1.00 93.81 108 TYR A N 1
ATOM 851 C CA . TYR A 1 108 ? 26.192 1.655 -7.684 1.00 93.81 108 TYR A CA 1
ATOM 852 C C . TYR A 1 108 ? 25.135 1.048 -8.619 1.00 93.81 108 TYR A C 1
ATOM 854 O O . TYR A 1 108 ? 24.074 1.635 -8.880 1.00 93.81 108 TYR A O 1
ATOM 862 N N . ALA A 1 109 ? 25.419 -0.151 -9.131 1.00 92.75 109 ALA A N 1
ATOM 863 C CA . ALA A 1 109 ? 24.531 -0.843 -10.050 1.00 92.75 109 ALA A CA 1
ATOM 864 C C . ALA A 1 109 ? 23.232 -1.243 -9.336 1.00 92.75 109 ALA A C 1
ATOM 866 O O . ALA A 1 109 ? 23.221 -2.055 -8.418 1.00 92.75 109 ALA A O 1
ATOM 867 N N . MET A 1 110 ? 22.108 -0.693 -9.797 1.00 94.25 110 MET A N 1
ATOM 868 C CA . MET A 1 110 ? 20.790 -0.988 -9.243 1.00 94.25 110 MET A CA 1
ATOM 869 C C . MET A 1 110 ? 19.786 -1.277 -10.352 1.00 94.25 110 MET A C 1
ATOM 871 O O . MET A 1 110 ? 19.670 -0.519 -11.324 1.00 94.25 110 MET A O 1
ATOM 875 N N . ASN A 1 111 ? 18.993 -2.337 -10.171 1.00 94.31 111 ASN A N 1
ATOM 876 C CA . ASN A 1 111 ? 17.878 -2.658 -11.055 1.00 94.31 111 ASN A CA 1
ATOM 877 C C . ASN A 1 111 ? 16.957 -1.433 -11.235 1.00 94.31 111 ASN A C 1
ATOM 879 O O . ASN A 1 111 ? 16.492 -0.841 -10.260 1.00 94.31 111 ASN A O 1
ATOM 883 N N . ARG A 1 112 ? 16.666 -1.062 -12.491 1.00 92.44 112 ARG A N 1
ATOM 884 C CA . ARG A 1 112 ? 15.851 0.120 -12.831 1.00 92.44 112 ARG A CA 1
ATOM 885 C C . ARG A 1 112 ? 14.488 0.125 -12.132 1.00 92.44 112 ARG A C 1
ATOM 887 O O . ARG A 1 112 ? 14.051 1.177 -11.678 1.00 92.44 112 ARG A O 1
ATOM 894 N N . LEU A 1 113 ? 13.820 -1.025 -12.046 1.00 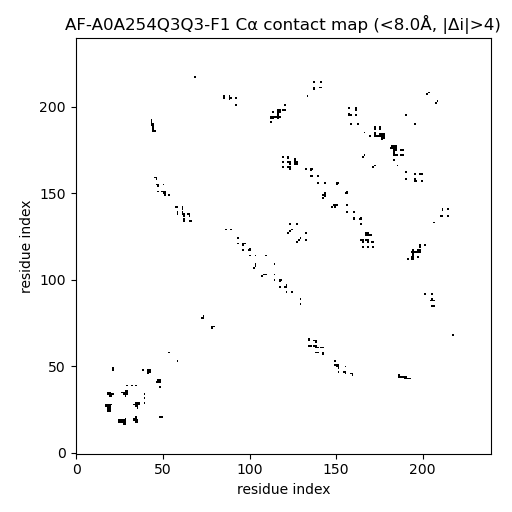92.50 113 LEU A N 1
ATOM 895 C CA . LEU A 1 113 ? 12.492 -1.126 -11.439 1.00 92.50 113 LEU A CA 1
ATOM 896 C C . LEU A 1 113 ? 12.557 -1.022 -9.909 1.00 92.50 113 LEU A C 1
ATOM 898 O O . LEU A 1 113 ? 11.697 -0.378 -9.320 1.00 92.50 113 LEU A O 1
ATOM 902 N N . ARG A 1 114 ? 13.603 -1.561 -9.265 1.00 94.06 114 ARG A N 1
ATOM 903 C CA . ARG A 1 114 ? 13.852 -1.316 -7.831 1.00 94.06 114 ARG A CA 1
ATOM 904 C C . ARG A 1 114 ? 14.074 0.174 -7.573 1.00 94.06 114 ARG A C 1
ATOM 906 O O . ARG A 1 114 ? 13.398 0.754 -6.736 1.00 94.06 114 ARG A O 1
ATOM 913 N N . ARG A 1 115 ? 14.928 0.821 -8.370 1.00 94.19 115 ARG A N 1
ATOM 914 C CA . ARG A 1 115 ? 15.199 2.267 -8.277 1.00 94.19 115 ARG A CA 1
ATOM 915 C C . ARG A 1 115 ? 13.932 3.112 -8.416 1.00 94.19 115 ARG A C 1
ATOM 917 O O . ARG A 1 115 ? 13.735 4.066 -7.673 1.00 94.19 115 ARG A O 1
ATOM 924 N N . ASN A 1 116 ? 13.055 2.752 -9.351 1.00 91.81 116 ASN A N 1
ATOM 925 C CA . ASN A 1 116 ? 11.751 3.395 -9.504 1.00 91.81 116 ASN A CA 1
ATOM 926 C C . ASN A 1 116 ? 10.840 3.159 -8.288 1.00 91.81 116 ASN A C 1
ATOM 928 O O . ASN A 1 116 ? 10.185 4.099 -7.848 1.00 91.81 116 ASN A O 1
ATOM 932 N N . GLY A 1 117 ? 10.822 1.945 -7.728 1.00 93.88 117 GLY A N 1
ATOM 933 C CA . GLY A 1 117 ? 10.125 1.640 -6.474 1.00 93.88 117 GLY A CA 1
ATOM 934 C C . GLY A 1 117 ? 10.610 2.509 -5.310 1.00 93.88 117 GLY A C 1
ATOM 935 O O . GLY A 1 117 ? 9.803 3.157 -4.652 1.00 93.88 117 GLY A O 1
ATOM 936 N N . LEU A 1 118 ? 11.927 2.636 -5.134 1.00 95.88 118 LEU A N 1
ATOM 937 C CA . LEU A 1 118 ? 12.528 3.507 -4.118 1.00 95.88 118 LEU A CA 1
ATOM 938 C C . LEU A 1 118 ? 12.165 4.985 -4.317 1.00 95.88 118 LEU A C 1
ATOM 940 O O . LEU A 1 118 ? 11.883 5.683 -3.348 1.00 95.88 118 LEU A O 1
ATOM 944 N N . ARG A 1 119 ? 12.096 5.468 -5.565 1.00 93.56 119 ARG A N 1
ATOM 945 C CA . ARG A 1 119 ? 11.610 6.829 -5.863 1.00 93.56 119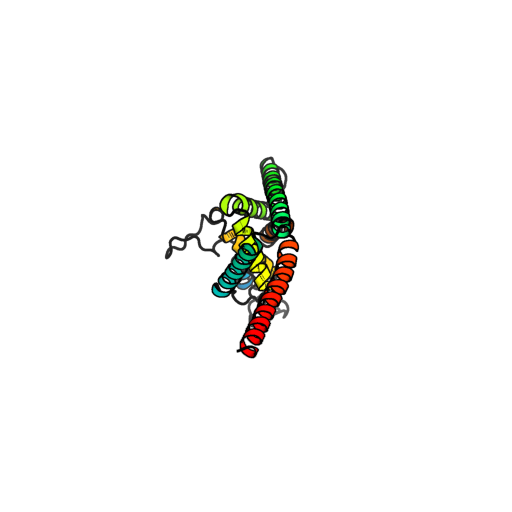 ARG A CA 1
ATOM 946 C C . ARG A 1 119 ? 10.140 7.021 -5.486 1.00 93.56 119 ARG A C 1
ATOM 948 O O . ARG A 1 119 ? 9.785 8.093 -5.008 1.00 93.56 119 ARG A O 1
ATOM 955 N N . ILE A 1 120 ? 9.297 6.001 -5.667 1.00 92.94 120 ILE A N 1
ATOM 956 C CA . ILE A 1 120 ? 7.909 6.031 -5.180 1.00 92.94 120 ILE A CA 1
ATOM 957 C C . ILE A 1 120 ? 7.898 6.124 -3.648 1.00 92.94 120 ILE A C 1
ATOM 959 O O . ILE A 1 120 ? 7.183 6.966 -3.113 1.00 92.94 120 ILE A O 1
ATOM 963 N N . CYS A 1 121 ? 8.704 5.318 -2.947 1.00 95.69 121 CYS A N 1
ATOM 964 C CA . CYS A 1 121 ? 8.818 5.390 -1.485 1.00 95.69 121 CYS A CA 1
ATOM 965 C C . CYS A 1 121 ? 9.263 6.779 -1.016 1.00 95.69 121 CYS A C 1
ATOM 967 O O . CYS A 1 121 ? 8.615 7.363 -0.157 1.00 95.69 121 CYS A O 1
ATOM 969 N N . SER A 1 122 ? 10.308 7.340 -1.629 1.00 95.06 122 SER A N 1
ATOM 970 C CA . SER A 1 122 ? 10.799 8.688 -1.320 1.00 95.06 122 SER A CA 1
ATOM 971 C C . SER A 1 122 ? 9.712 9.757 -1.518 1.00 95.06 122 SER A C 1
ATOM 973 O O . SER A 1 122 ? 9.511 10.598 -0.645 1.00 95.06 122 SER A O 1
ATOM 975 N N . ALA A 1 123 ? 8.925 9.671 -2.597 1.00 92.25 123 ALA A N 1
ATOM 976 C CA . ALA A 1 123 ? 7.802 10.582 -2.834 1.00 92.25 123 ALA A CA 1
ATOM 977 C C . ALA A 1 123 ? 6.664 10.416 -1.808 1.00 92.25 123 ALA A C 1
ATOM 979 O O . ALA A 1 123 ? 6.053 11.402 -1.400 1.00 92.25 123 ALA A O 1
ATOM 980 N N . ILE A 1 124 ? 6.380 9.187 -1.362 1.00 94.56 124 ILE A N 1
ATOM 981 C CA . ILE A 1 124 ? 5.422 8.930 -0.274 1.00 94.56 124 ILE A CA 1
ATOM 982 C C . ILE A 1 124 ? 5.926 9.564 1.027 1.00 94.56 124 ILE A C 1
ATOM 984 O O . ILE A 1 124 ? 5.174 10.267 1.703 1.00 94.56 124 ILE A O 1
ATOM 988 N N . PHE A 1 125 ? 7.202 9.360 1.354 1.00 95.69 125 PHE A N 1
ATOM 989 C CA . PHE A 1 125 ? 7.815 9.906 2.558 1.00 95.69 125 PHE A CA 1
ATOM 990 C C . PHE A 1 125 ? 7.780 11.433 2.594 1.00 95.69 125 PHE A C 1
ATOM 992 O O . PHE A 1 125 ? 7.356 11.999 3.598 1.00 95.69 125 PHE A O 1
ATOM 999 N N . ALA A 1 126 ? 8.159 12.084 1.494 1.00 91.50 126 ALA A N 1
ATOM 1000 C CA . ALA A 1 126 ? 8.224 13.539 1.413 1.00 91.50 126 ALA A CA 1
ATOM 1001 C C . ALA A 1 126 ? 6.845 14.205 1.259 1.00 91.50 126 ALA A C 1
ATOM 1003 O O . ALA A 1 126 ? 6.586 15.227 1.886 1.00 91.50 126 ALA A O 1
ATOM 1004 N N . GLY A 1 127 ? 5.962 13.648 0.422 1.00 88.50 127 GLY A N 1
ATOM 1005 C CA . GLY A 1 127 ? 4.723 14.319 0.010 1.00 88.50 127 GLY A CA 1
ATOM 1006 C C . GLY A 1 127 ? 3.449 13.854 0.721 1.00 88.50 127 GLY A C 1
ATOM 1007 O O . GLY A 1 127 ? 2.464 14.590 0.756 1.00 88.50 127 GLY A O 1
ATOM 1008 N N . VAL A 1 128 ? 3.424 12.632 1.265 1.00 91.38 128 VAL A N 1
ATOM 1009 C CA . VAL A 1 128 ? 2.221 12.055 1.902 1.00 91.38 128 VAL A CA 1
ATOM 1010 C C . VAL A 1 128 ? 2.339 12.054 3.423 1.00 91.38 128 VAL A C 1
ATOM 1012 O O . VAL A 1 128 ? 1.358 12.348 4.108 1.00 91.38 128 VAL A O 1
ATOM 1015 N N . GLY A 1 129 ? 3.523 11.728 3.945 1.00 92.94 129 GLY A N 1
ATOM 1016 C CA . GLY A 1 129 ? 3.796 11.651 5.379 1.00 92.94 129 GLY A CA 1
ATOM 1017 C C . GLY A 1 129 ? 3.244 10.390 6.055 1.00 92.94 129 GLY A C 1
ATOM 1018 O O . GLY A 1 129 ? 2.458 9.627 5.477 1.00 92.94 129 GLY A O 1
ATOM 1019 N N . LEU A 1 130 ? 3.664 10.168 7.305 1.00 94.75 130 LEU A N 1
ATOM 1020 C CA . LEU A 1 130 ? 3.391 8.933 8.045 1.00 94.75 130 LEU A CA 1
ATOM 1021 C C . LEU A 1 130 ? 1.893 8.697 8.252 1.00 94.75 130 LEU A C 1
ATOM 1023 O O . LEU A 1 130 ? 1.369 7.661 7.851 1.00 94.75 130 LEU A O 1
ATOM 1027 N N . GLN A 1 131 ? 1.189 9.659 8.852 1.00 92.12 131 GLN A N 1
ATOM 1028 C CA . GLN A 1 131 ? -0.194 9.471 9.300 1.00 92.12 131 GLN A CA 1
ATOM 1029 C C . GLN A 1 131 ? -1.128 9.067 8.152 1.00 92.12 131 GLN A C 1
ATOM 1031 O O . GLN A 1 131 ? -1.889 8.104 8.252 1.00 92.12 131 GLN A O 1
ATOM 1036 N N . LYS A 1 132 ? -1.049 9.774 7.023 1.00 93.44 132 LYS A N 1
ATOM 1037 C CA . LYS A 1 132 ? -1.905 9.514 5.861 1.00 93.44 132 LYS A CA 1
ATOM 1038 C C . LYS A 1 132 ? -1.548 8.201 5.155 1.00 93.44 132 LYS A C 1
ATOM 1040 O O . LYS A 1 132 ? -2.445 7.491 4.681 1.00 93.44 132 LYS A O 1
ATOM 1045 N N . THR A 1 133 ? -0.261 7.859 5.123 1.00 94.94 133 THR A N 1
ATOM 1046 C CA . THR A 1 133 ? 0.227 6.572 4.610 1.00 94.94 133 THR A CA 1
ATOM 1047 C C . THR A 1 133 ? -0.271 5.423 5.481 1.00 94.94 133 THR A C 1
ATOM 1049 O O . THR A 1 133 ? -0.847 4.472 4.955 1.00 94.94 133 THR A O 1
ATOM 1052 N N . PHE A 1 134 ? -0.158 5.557 6.803 1.00 92.69 134 PHE A N 1
ATOM 1053 C CA . PHE A 1 134 ? -0.637 4.591 7.786 1.00 92.69 134 PHE A CA 1
ATOM 1054 C C . PHE A 1 134 ? -2.148 4.350 7.670 1.00 92.69 134 PHE A C 1
ATOM 1056 O O . PHE A 1 134 ? -2.578 3.201 7.578 1.00 92.69 134 PHE A O 1
ATOM 1063 N N . ILE A 1 135 ? -2.956 5.415 7.573 1.00 91.69 135 ILE A N 1
ATOM 1064 C CA . ILE A 1 135 ? -4.412 5.297 7.380 1.00 91.69 135 ILE A CA 1
ATOM 1065 C C . ILE A 1 135 ? -4.735 4.545 6.087 1.00 91.69 135 ILE A C 1
ATOM 1067 O O . ILE A 1 135 ? -5.599 3.671 6.073 1.00 91.69 135 ILE A O 1
ATOM 1071 N N . THR A 1 136 ? -4.050 4.869 4.986 1.00 92.75 136 THR A N 1
ATOM 1072 C CA . THR A 1 136 ? -4.290 4.196 3.701 1.00 92.75 136 THR A CA 1
ATOM 1073 C C . THR A 1 136 ? -3.865 2.731 3.751 1.00 92.75 136 THR A C 1
ATOM 1075 O O . THR A 1 136 ? -4.610 1.878 3.274 1.00 92.75 136 THR A O 1
ATOM 1078 N N . TYR A 1 137 ? -2.719 2.429 4.363 1.00 92.56 137 TYR A N 1
ATOM 1079 C CA . TYR A 1 137 ? -2.238 1.064 4.557 1.00 92.56 137 TYR A CA 1
ATOM 1080 C C . TYR A 1 137 ? -3.241 0.236 5.368 1.00 92.56 137 TYR A C 1
ATOM 1082 O O . TYR A 1 137 ? -3.710 -0.798 4.892 1.00 92.56 137 TYR A O 1
ATOM 1090 N N . CYS A 1 138 ? -3.658 0.737 6.533 1.00 89.00 138 CYS A N 1
ATOM 1091 C CA . CYS A 1 138 ? -4.630 0.061 7.391 1.00 89.00 138 CYS A CA 1
ATOM 1092 C C . CYS A 1 138 ? -6.000 -0.082 6.722 1.00 89.00 138 CYS A C 1
ATOM 1094 O O . CYS A 1 138 ? -6.633 -1.116 6.873 1.00 89.00 138 CYS A O 1
ATOM 1096 N N . ALA A 1 139 ? -6.458 0.900 5.939 1.00 88.88 139 ALA A N 1
ATOM 1097 C CA . ALA A 1 139 ? -7.747 0.807 5.250 1.00 88.88 139 ALA A CA 1
ATOM 1098 C C . ALA A 1 139 ? -7.763 -0.287 4.170 1.00 88.88 139 ALA A C 1
ATOM 1100 O O . ALA A 1 139 ? -8.777 -0.947 3.968 1.00 88.88 139 ALA A O 1
ATOM 1101 N N . TYR A 1 140 ? -6.653 -0.500 3.463 1.00 90.06 140 TYR A N 1
ATOM 1102 C CA . TYR A 1 140 ? -6.564 -1.595 2.494 1.00 90.06 140 TYR A CA 1
ATOM 1103 C C . TYR A 1 140 ? -6.471 -2.954 3.180 1.00 90.06 140 TYR A C 1
ATOM 1105 O O . TYR A 1 140 ? -7.106 -3.900 2.722 1.00 90.06 140 TYR A O 1
ATOM 1113 N N . GLN A 1 141 ? -5.725 -3.039 4.278 1.00 86.62 141 GLN A N 1
ATOM 1114 C CA . GLN A 1 141 ? -5.642 -4.260 5.071 1.00 86.62 141 GLN A CA 1
ATOM 1115 C C . GLN A 1 141 ? -6.996 -4.607 5.727 1.00 86.62 141 GLN A C 1
ATOM 1117 O O . GLN A 1 141 ? -7.441 -5.746 5.643 1.00 86.62 141 GLN A O 1
ATOM 1122 N N . TYR A 1 142 ? -7.722 -3.606 6.244 1.00 84.00 142 TYR A N 1
ATOM 1123 C CA . TYR A 1 142 ? -9.117 -3.726 6.693 1.00 84.00 142 TYR A CA 1
ATOM 1124 C C . TYR A 1 142 ? -9.981 -4.396 5.627 1.00 84.00 142 TYR A C 1
ATOM 1126 O O . TYR A 1 142 ? -10.703 -5.346 5.905 1.00 84.00 142 TYR A O 1
ATOM 1134 N N . LEU A 1 143 ? -9.912 -3.905 4.384 1.00 83.69 143 LEU A N 1
ATOM 1135 C CA . LEU A 1 143 ? -10.707 -4.454 3.285 1.00 83.69 143 LEU A CA 1
ATOM 1136 C C . LEU A 1 143 ? -10.330 -5.900 2.956 1.00 83.69 143 LEU A C 1
ATOM 1138 O O . LEU A 1 143 ? -11.201 -6.650 2.523 1.00 83.69 143 LEU A O 1
ATOM 1142 N N . GLN A 1 144 ? -9.059 -6.271 3.128 1.00 84.25 144 GLN A N 1
ATOM 1143 C CA . GLN A 1 144 ? -8.589 -7.632 2.886 1.00 84.25 144 GLN A CA 1
ATOM 1144 C C . GLN A 1 144 ? -9.173 -8.607 3.913 1.00 84.25 144 GLN A C 1
ATOM 1146 O O . GLN A 1 144 ? -9.608 -9.686 3.527 1.00 84.25 144 GLN A O 1
ATOM 1151 N N . GLU A 1 145 ? -9.243 -8.207 5.182 1.00 79.44 145 GLU A N 1
ATOM 1152 C CA . GLU A 1 145 ? -9.801 -9.027 6.265 1.00 79.44 145 GLU A CA 1
ATOM 1153 C C . GLU A 1 145 ? -11.336 -9.055 6.258 1.00 79.44 145 GLU A C 1
ATOM 1155 O O . GLU A 1 145 ? -11.949 -10.112 6.383 1.00 79.44 145 GLU A O 1
ATOM 1160 N N . PHE A 1 146 ? -11.976 -7.895 6.082 1.00 72.56 146 PHE A N 1
ATOM 1161 C CA . PHE A 1 146 ? -13.434 -7.761 6.164 1.00 72.56 146 PHE A CA 1
ATOM 1162 C C . PHE A 1 146 ? -14.160 -8.459 5.006 1.00 72.56 146 PHE A C 1
ATOM 1164 O O . PHE A 1 146 ? -15.294 -8.914 5.149 1.00 72.56 146 PHE A O 1
ATOM 1171 N N . ASN A 1 147 ? -13.519 -8.547 3.840 1.00 71.88 147 ASN A N 1
ATOM 1172 C CA . ASN A 1 147 ? -14.047 -9.287 2.707 1.00 71.88 147 ASN A CA 1
ATOM 1173 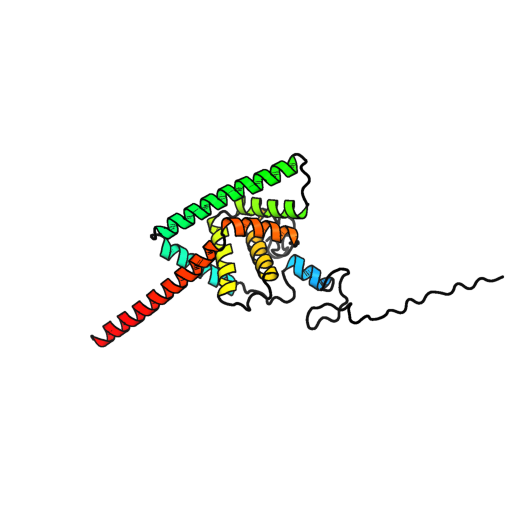C C . ASN A 1 147 ? -12.910 -10.027 2.000 1.00 71.88 147 ASN A C 1
ATOM 1175 O O . ASN A 1 147 ? -12.288 -9.505 1.077 1.00 71.88 147 ASN A O 1
ATOM 1179 N N . LEU A 1 148 ? -12.685 -11.280 2.403 1.00 67.31 148 LEU A N 1
ATOM 1180 C CA . LEU A 1 148 ? -11.635 -12.144 1.849 1.00 67.31 148 LEU A CA 1
ATOM 1181 C C . LEU A 1 148 ? -11.735 -12.309 0.322 1.00 67.31 148 LEU A C 1
ATOM 1183 O O . LEU A 1 148 ? -10.722 -12.454 -0.357 1.00 67.31 148 LEU A O 1
ATOM 1187 N N . ASN A 1 149 ? -12.944 -12.211 -0.241 1.00 72.31 149 ASN A N 1
ATOM 1188 C CA . ASN A 1 149 ? -13.182 -12.301 -1.685 1.00 72.31 149 ASN A CA 1
ATOM 1189 C C . ASN A 1 149 ? -13.050 -10.946 -2.404 1.00 72.31 149 ASN A C 1
ATOM 1191 O O . ASN A 1 149 ? -13.192 -10.869 -3.628 1.00 72.31 149 ASN A O 1
ATOM 1195 N N . GLN A 1 150 ? -12.787 -9.860 -1.668 1.00 79.38 150 GLN A N 1
ATOM 1196 C CA . GLN A 1 150 ? -12.584 -8.529 -2.236 1.00 79.38 150 GLN A CA 1
ATOM 1197 C C . GLN A 1 150 ? -11.308 -8.470 -3.061 1.00 79.38 150 GLN A C 1
ATOM 1199 O O . GLN A 1 150 ? -11.258 -7.668 -3.987 1.00 79.38 150 GLN A O 1
ATOM 1204 N N . PHE A 1 151 ? -10.299 -9.294 -2.766 1.00 85.88 151 PHE A N 1
ATOM 1205 C CA . PHE A 1 151 ? -9.065 -9.381 -3.540 1.00 85.88 151 PHE A CA 1
ATOM 1206 C C . PHE A 1 151 ? -8.905 -10.779 -4.137 1.00 85.88 151 PHE A C 1
ATOM 1208 O O . PHE A 1 151 ? -8.892 -11.767 -3.420 1.00 85.88 151 PHE A O 1
ATOM 1215 N N . ALA A 1 152 ? -8.722 -10.872 -5.455 1.00 85.06 152 ALA A N 1
ATOM 1216 C CA . ALA A 1 152 ? -8.577 -12.148 -6.153 1.00 85.06 152 ALA A CA 1
ATOM 1217 C C . ALA A 1 152 ? -7.303 -12.907 -5.739 1.00 85.06 152 ALA A C 1
ATOM 1219 O O . ALA A 1 152 ? -7.260 -14.129 -5.804 1.00 85.06 152 ALA A O 1
ATOM 1220 N N . THR A 1 153 ? -6.243 -12.178 -5.368 1.00 87.31 153 THR A N 1
ATOM 1221 C CA . THR A 1 153 ? -4.954 -12.722 -4.911 1.00 87.31 153 THR A CA 1
ATOM 1222 C C . THR A 1 153 ? -4.206 -11.697 -4.056 1.00 87.31 153 THR A C 1
ATOM 1224 O O . THR A 1 153 ? -4.393 -10.489 -4.240 1.00 87.31 153 THR A O 1
ATOM 1227 N N . ASP A 1 154 ? -3.232 -12.146 -3.258 1.00 87.38 154 ASP A N 1
ATOM 1228 C CA . ASP A 1 154 ? -2.270 -11.271 -2.560 1.00 87.38 154 ASP A CA 1
ATOM 1229 C C . ASP A 1 154 ? -1.566 -10.298 -3.509 1.00 87.38 154 ASP A C 1
ATOM 1231 O O . ASP A 1 154 ? -1.321 -9.134 -3.202 1.00 87.38 154 ASP A O 1
ATOM 1235 N N . THR A 1 155 ? -1.264 -10.762 -4.721 1.00 88.50 155 THR A N 1
ATOM 1236 C CA . THR A 1 155 ? -0.640 -9.938 -5.761 1.00 88.50 155 THR A CA 1
ATOM 1237 C C . THR A 1 155 ? -1.557 -8.788 -6.193 1.00 88.50 155 THR A C 1
ATOM 1239 O O . THR A 1 155 ? -1.075 -7.689 -6.492 1.00 88.50 155 THR A O 1
ATOM 1242 N N . SER A 1 156 ? -2.872 -9.027 -6.226 1.00 89.06 156 SER A N 1
ATOM 1243 C CA . SER A 1 156 ? -3.889 -8.016 -6.537 1.00 89.06 156 SER A CA 1
ATOM 1244 C C . SER A 1 156 ? -4.014 -7.005 -5.402 1.00 89.06 156 SER A C 1
ATOM 1246 O O . SER A 1 156 ? -4.004 -5.802 -5.667 1.00 89.06 156 SER A O 1
ATOM 1248 N N . PHE A 1 157 ? -4.032 -7.488 -4.157 1.00 90.25 157 PHE A N 1
ATOM 1249 C CA . PHE A 1 157 ? -4.000 -6.656 -2.957 1.00 90.25 157 PHE A CA 1
ATOM 1250 C C . PHE A 1 157 ? -2.789 -5.716 -2.947 1.00 90.25 157 PHE A C 1
ATOM 1252 O O . PHE A 1 157 ? -2.956 -4.494 -2.973 1.00 90.25 157 PHE A O 1
ATOM 1259 N N . ARG A 1 158 ? -1.570 -6.267 -3.043 1.00 91.56 158 ARG A N 1
ATOM 1260 C CA . ARG A 1 158 ? -0.325 -5.480 -3.068 1.00 91.56 158 ARG A CA 1
ATOM 1261 C C . ARG A 1 158 ? -0.334 -4.445 -4.189 1.00 91.56 158 ARG A C 1
ATOM 1263 O O . ARG A 1 158 ? 0.112 -3.319 -3.994 1.00 91.56 158 ARG A O 1
ATOM 1270 N N . HIS A 1 159 ? -0.847 -4.803 -5.372 1.00 92.06 159 HIS A N 1
ATOM 1271 C CA . HIS A 1 159 ? -0.902 -3.870 -6.498 1.00 92.06 159 HIS A CA 1
ATOM 1272 C C . HIS A 1 159 ? -1.815 -2.681 -6.201 1.00 92.06 159 HIS A C 1
ATOM 1274 O O . HIS A 1 159 ? -1.430 -1.542 -6.462 1.00 92.06 159 HIS A O 1
ATOM 1280 N N . LEU A 1 160 ? -3.016 -2.933 -5.679 1.00 90.88 160 LEU A N 1
ATOM 1281 C CA . LEU A 1 160 ? -3.984 -1.876 -5.404 1.00 90.88 160 LEU A CA 1
ATOM 1282 C C . LEU A 1 160 ? -3.547 -0.993 -4.233 1.00 90.88 160 LEU A C 1
ATOM 1284 O O . LEU A 1 160 ? -3.627 0.227 -4.359 1.00 90.88 160 LEU A O 1
ATOM 1288 N N . LEU A 1 161 ? -2.998 -1.578 -3.164 1.00 91.88 161 LEU A N 1
ATOM 1289 C CA . LEU A 1 161 ? -2.435 -0.826 -2.043 1.00 91.88 161 LEU A CA 1
ATOM 1290 C C . LEU A 1 161 ? -1.283 0.080 -2.496 1.00 91.88 161 LEU A C 1
ATOM 1292 O O . LEU A 1 161 ? -1.338 1.291 -2.293 1.00 91.88 161 LEU A O 1
ATOM 1296 N N . VAL A 1 162 ? -0.260 -0.469 -3.163 1.00 93.19 162 VAL A N 1
ATOM 1297 C CA . VAL A 1 162 ? 0.885 0.334 -3.626 1.00 93.19 162 VAL A CA 1
ATOM 1298 C C . VAL A 1 162 ? 0.433 1.420 -4.598 1.00 93.19 162 VAL A C 1
ATOM 1300 O O . VAL A 1 162 ? 0.921 2.547 -4.543 1.00 93.19 162 VAL A O 1
ATOM 1303 N N . ARG A 1 163 ? -0.527 1.119 -5.476 1.00 90.31 163 ARG A N 1
ATOM 1304 C CA . ARG A 1 163 ? -1.088 2.116 -6.390 1.00 90.31 163 ARG A CA 1
ATOM 1305 C C . ARG A 1 163 ? -1.840 3.216 -5.644 1.00 90.31 163 ARG A C 1
ATOM 1307 O O . ARG A 1 163 ? -1.709 4.374 -6.027 1.00 90.31 163 ARG A O 1
ATOM 1314 N N . ALA A 1 164 ? -2.587 2.890 -4.592 1.00 90.44 164 ALA A N 1
ATOM 1315 C CA . ALA A 1 164 ? -3.245 3.884 -3.752 1.00 90.44 164 ALA A CA 1
ATOM 1316 C C . ALA A 1 164 ? -2.224 4.798 -3.068 1.00 90.44 164 ALA A C 1
ATOM 1318 O O . ALA A 1 164 ? -2.334 6.013 -3.198 1.00 90.44 164 ALA A O 1
ATOM 1319 N N . LEU A 1 165 ? -1.192 4.226 -2.441 1.00 91.31 165 LEU A N 1
ATOM 1320 C CA . LEU A 1 165 ? -0.109 4.984 -1.805 1.00 91.31 165 LEU A CA 1
ATOM 1321 C C . LEU A 1 165 ? 0.616 5.894 -2.801 1.00 91.31 165 LEU A C 1
ATOM 1323 O O . LEU A 1 165 ? 0.782 7.087 -2.563 1.00 91.31 165 LEU A O 1
ATOM 1327 N N . ARG A 1 166 ? 0.970 5.357 -3.969 1.00 88.75 166 ARG A N 1
ATOM 1328 C CA . ARG A 1 166 ? 1.583 6.129 -5.050 1.00 88.75 166 ARG A CA 1
ATOM 1329 C C . ARG A 1 166 ? 0.681 7.263 -5.543 1.00 88.75 166 ARG A C 1
ATOM 1331 O O . ARG A 1 166 ? 1.180 8.333 -5.860 1.00 88.75 166 ARG A O 1
ATOM 1338 N N . ASN A 1 167 ? -0.628 7.042 -5.648 1.00 85.06 167 ASN A N 1
ATOM 1339 C CA . ASN A 1 167 ? -1.564 8.070 -6.108 1.00 85.06 167 ASN A CA 1
ATOM 1340 C C . ASN A 1 167 ? -1.755 9.203 -5.089 1.00 85.06 167 ASN A C 1
ATOM 1342 O O . ASN A 1 167 ? -2.132 10.305 -5.486 1.00 85.06 167 ASN A O 1
ATOM 1346 N N . GLU A 1 168 ? -1.489 8.953 -3.805 1.00 85.69 168 GLU A N 1
ATOM 1347 C CA . GLU A 1 168 ? -1.407 10.009 -2.791 1.00 85.69 168 GLU A CA 1
ATOM 1348 C C . GLU A 1 168 ? -0.134 10.861 -2.973 1.00 85.69 168 GLU A C 1
ATOM 1350 O O . GLU A 1 168 ? -0.181 12.071 -2.754 1.00 85.69 168 GLU A O 1
ATOM 1355 N N . ALA A 1 169 ? 0.967 10.262 -3.447 1.00 83.44 169 ALA A N 1
ATOM 1356 C CA . ALA A 1 169 ? 2.223 10.935 -3.796 1.00 83.44 169 ALA A CA 1
ATOM 1357 C C . ALA A 1 169 ? 2.149 11.589 -5.194 1.00 83.44 169 ALA A C 1
ATOM 1359 O O . ALA A 1 169 ? 2.768 11.135 -6.163 1.00 83.44 169 ALA A O 1
ATOM 1360 N N . LYS A 1 170 ? 1.338 12.650 -5.303 1.00 67.44 170 LYS A N 1
ATOM 1361 C CA . LYS A 1 170 ? 0.949 13.317 -6.565 1.00 67.44 170 LYS A CA 1
ATOM 1362 C C . LYS A 1 170 ? 2.125 13.682 -7.485 1.00 67.44 170 LYS A C 1
ATOM 1364 O O . LYS A 1 170 ? 1.972 13.588 -8.705 1.00 67.44 170 LYS A O 1
ATOM 1369 N N . ASP A 1 171 ? 3.288 13.998 -6.922 1.00 61.84 171 ASP A N 1
ATOM 1370 C CA . ASP A 1 171 ? 4.483 14.437 -7.658 1.00 61.84 171 ASP A CA 1
ATOM 1371 C C . ASP A 1 171 ? 5.114 13.341 -8.532 1.00 61.84 171 ASP A C 1
ATOM 1373 O O . ASP A 1 171 ? 5.883 13.633 -9.444 1.00 61.84 171 ASP A O 1
ATOM 1377 N N . PHE A 1 172 ? 4.757 12.066 -8.328 1.00 56.47 172 PHE A N 1
ATOM 1378 C CA . PHE A 1 172 ? 5.259 10.964 -9.155 1.00 56.47 172 PHE A CA 1
ATOM 1379 C C . PHE A 1 172 ? 4.497 10.799 -10.490 1.00 56.47 172 PHE A C 1
ATOM 1381 O O . PHE A 1 172 ? 4.935 10.056 -11.371 1.00 56.47 172 PHE A O 1
ATOM 1388 N N . ASN A 1 173 ? 3.357 11.477 -10.684 1.00 54.84 173 ASN A N 1
ATOM 1389 C CA . ASN A 1 173 ? 2.565 11.411 -11.924 1.00 54.84 173 ASN A CA 1
ATOM 1390 C C . ASN A 1 173 ? 2.474 12.765 -12.674 1.00 54.84 173 ASN A C 1
ATOM 1392 O O . ASN A 1 173 ? 1.364 13.183 -13.013 1.00 54.84 173 ASN A O 1
ATOM 1396 N N . PRO A 1 174 ? 3.589 13.444 -13.006 1.00 50.38 174 PRO A N 1
ATOM 1397 C CA . PRO A 1 174 ? 3.527 14.768 -13.634 1.00 50.38 174 PRO A CA 1
ATOM 1398 C C . PRO A 1 174 ? 3.026 14.739 -15.090 1.00 50.38 174 PRO A C 1
ATOM 1400 O O . PRO A 1 174 ? 2.510 15.730 -15.591 1.00 50.38 174 PRO A O 1
ATOM 1403 N N . ASN A 1 175 ? 3.132 13.601 -15.787 1.00 50.81 175 ASN A N 1
ATOM 1404 C CA . ASN A 1 175 ? 3.148 13.621 -17.256 1.00 50.81 175 ASN A CA 1
ATOM 1405 C C . ASN A 1 175 ? 1.810 13.343 -17.955 1.00 50.81 175 ASN A C 1
ATOM 1407 O O . ASN A 1 175 ? 1.758 13.376 -19.182 1.00 50.81 175 ASN A O 1
ATOM 1411 N N . LEU A 1 176 ? 0.730 13.030 -17.233 1.00 55.75 176 LEU A N 1
ATOM 1412 C CA . LEU A 1 176 ? -0.546 12.673 -17.867 1.00 55.75 176 LEU A CA 1
ATOM 1413 C C . LEU A 1 176 ? -1.726 13.262 -17.099 1.00 55.75 176 LEU A C 1
ATOM 1415 O O . LEU A 1 176 ? -2.257 12.668 -16.159 1.00 55.75 176 LEU A O 1
ATOM 1419 N N . ILE A 1 177 ? -2.136 14.443 -17.548 1.00 60.81 177 ILE A N 1
ATOM 1420 C CA . ILE A 1 177 ? -3.286 15.192 -17.052 1.00 60.81 177 ILE A CA 1
ATOM 1421 C C . ILE A 1 177 ? -4.532 14.758 -17.834 1.00 60.81 177 ILE A C 1
ATOM 1423 O O . ILE A 1 177 ? -4.517 14.639 -19.060 1.00 60.81 177 ILE A O 1
ATOM 1427 N N . ASN A 1 178 ? -5.629 14.501 -17.128 1.00 62.72 178 ASN A N 1
ATOM 1428 C CA . ASN A 1 178 ? -6.935 14.325 -17.741 1.00 62.72 178 ASN A CA 1
ATOM 1429 C C . ASN A 1 178 ? -7.373 15.669 -18.338 1.00 62.72 178 ASN A C 1
ATOM 1431 O O . ASN A 1 178 ? -7.627 16.612 -17.592 1.00 62.72 178 ASN A O 1
ATOM 1435 N N . LYS A 1 179 ? -7.496 15.746 -19.668 1.00 69.00 179 LYS A N 1
ATOM 1436 C CA . LYS A 1 179 ? -7.882 16.979 -20.375 1.00 69.00 179 LYS A CA 1
ATOM 1437 C C . LYS A 1 179 ? -9.237 17.544 -19.925 1.00 69.00 179 LYS A C 1
ATOM 1439 O O . LYS A 1 179 ? -9.431 18.747 -19.993 1.00 69.00 179 LYS A O 1
ATOM 1444 N N . THR A 1 180 ? -10.150 16.698 -19.449 1.00 69.19 180 THR A N 1
ATOM 1445 C CA . THR A 1 180 ? -11.490 17.095 -18.993 1.00 69.19 180 THR A CA 1
ATOM 1446 C C . THR A 1 180 ? -11.494 17.614 -17.558 1.00 69.19 180 THR A C 1
ATOM 1448 O O . THR A 1 180 ? -12.281 18.492 -17.231 1.00 69.19 180 THR A O 1
ATOM 1451 N N . THR A 1 181 ? -10.651 17.068 -16.675 1.00 67.25 181 THR A N 1
ATOM 1452 C CA . THR A 1 181 ? -10.698 17.395 -15.236 1.00 67.25 181 THR A CA 1
ATOM 1453 C C . THR A 1 181 ? -9.494 18.184 -14.734 1.00 67.25 181 THR A C 1
ATOM 1455 O O . THR A 1 181 ? -9.475 18.558 -13.564 1.00 67.25 181 THR A O 1
ATOM 1458 N N . GLY A 1 182 ? -8.465 18.387 -15.563 1.00 60.12 182 GLY A N 1
ATOM 1459 C CA . GLY A 1 182 ? -7.209 19.044 -15.184 1.00 60.12 182 GLY A CA 1
ATOM 1460 C C . GLY A 1 182 ? -6.380 18.272 -14.151 1.00 60.12 182 GLY A C 1
ATOM 1461 O O . GLY A 1 182 ? -5.330 18.740 -13.722 1.00 60.12 182 GLY A O 1
ATOM 1462 N N . LYS A 1 183 ? -6.823 17.076 -13.738 1.00 61.03 183 LYS A N 1
ATOM 1463 C CA . LYS A 1 183 ? -6.178 16.271 -12.693 1.00 61.03 183 LYS A CA 1
ATOM 1464 C C . LYS A 1 183 ? -5.264 15.207 -13.301 1.00 61.03 183 LYS A C 1
ATOM 1466 O O . LYS A 1 183 ? -5.616 14.646 -14.342 1.00 61.03 183 LYS A O 1
ATOM 1471 N N . PRO A 1 184 ? -4.148 14.844 -12.645 1.00 60.62 184 PRO A N 1
ATOM 1472 C CA . PRO A 1 184 ? -3.359 13.683 -13.035 1.00 60.62 184 PRO A CA 1
ATOM 1473 C C . PRO A 1 184 ? -4.239 12.433 -13.143 1.00 60.62 184 PRO A C 1
ATOM 1475 O O . PRO A 1 184 ? -5.037 12.121 -12.255 1.00 60.62 184 PRO A O 1
ATOM 1478 N N . LEU A 1 185 ? -4.112 11.699 -14.242 1.00 61.06 185 LEU A N 1
ATOM 1479 C CA . LEU A 1 185 ? -4.811 10.435 -14.436 1.00 61.06 185 LEU A CA 1
ATOM 1480 C C . LEU A 1 185 ? -4.198 9.380 -13.492 1.00 61.06 185 LEU A C 1
ATOM 1482 O O . LEU A 1 185 ? -3.060 8.953 -13.678 1.00 61.06 185 LEU A O 1
ATOM 1486 N N . ALA A 1 186 ? -4.973 8.901 -12.514 1.00 57.06 186 ALA A N 1
ATOM 1487 C CA . ALA A 1 186 ? -4.555 7.912 -11.500 1.00 57.06 186 ALA A CA 1
ATOM 1488 C C . ALA A 1 186 ? -4.062 6.554 -12.066 1.00 57.06 186 ALA A C 1
ATOM 1490 O O . ALA A 1 186 ? -3.432 5.753 -11.372 1.00 57.06 186 ALA A O 1
ATOM 1491 N N . TYR A 1 187 ? -4.351 6.278 -13.341 1.00 61.97 187 TYR A N 1
ATOM 1492 C CA . TYR A 1 187 ? -3.980 5.047 -14.054 1.00 61.97 187 TYR A CA 1
ATOM 1493 C C . TYR A 1 187 ? -3.113 5.311 -15.283 1.00 61.97 187 TYR A C 1
ATOM 1495 O O . TYR A 1 187 ? -3.068 4.501 -16.204 1.00 61.97 187 TYR A O 1
ATOM 1503 N N . SER A 1 188 ? -2.473 6.471 -15.340 1.00 61.31 188 SER A N 1
ATOM 1504 C CA . SER A 1 188 ? -1.769 6.925 -16.534 1.00 61.31 188 SER A CA 1
ATOM 1505 C C . SER A 1 188 ? -0.385 6.328 -16.699 1.00 61.31 188 SER A C 1
ATOM 1507 O O . SER A 1 188 ? 0.086 6.147 -17.819 1.00 61.31 188 SER A O 1
ATOM 1509 N N . SER A 1 189 ? 0.236 5.962 -15.584 1.00 74.44 189 SER A N 1
ATOM 1510 C CA . SER A 1 189 ? 1.585 5.436 -15.567 1.00 74.44 189 SER A CA 1
ATOM 1511 C C . SER A 1 189 ? 1.601 3.976 -15.089 1.00 74.44 189 SER A C 1
ATOM 1513 O O . SER A 1 189 ? 0.845 3.594 -14.174 1.00 74.44 189 SER A O 1
ATOM 1515 N N . PRO A 1 190 ? 2.406 3.123 -15.752 1.00 85.06 190 PRO A N 1
ATOM 1516 C CA . PRO A 1 190 ? 2.523 1.718 -15.400 1.00 85.06 190 PRO A CA 1
ATOM 1517 C C . PRO A 1 190 ? 3.047 1.568 -13.969 1.00 85.06 190 PRO A C 1
ATOM 1519 O O . PRO A 1 190 ? 3.817 2.398 -13.488 1.00 85.06 190 PRO A O 1
ATOM 1522 N N . LEU A 1 191 ? 2.600 0.518 -13.284 1.00 88.56 191 LEU A N 1
ATOM 1523 C CA . LEU A 1 191 ? 3.203 0.050 -12.040 1.00 88.56 191 LEU A CA 1
ATOM 1524 C C . LEU A 1 191 ? 3.685 -1.373 -12.297 1.00 88.56 191 LEU A C 1
ATOM 1526 O O . LEU A 1 191 ? 2.879 -2.304 -12.387 1.00 88.56 191 LEU A O 1
ATOM 1530 N N . TYR A 1 192 ? 4.990 -1.523 -12.496 1.00 89.88 192 TYR A N 1
ATOM 1531 C CA . TYR A 1 192 ? 5.581 -2.824 -12.779 1.00 89.88 192 TYR A CA 1
ATOM 1532 C C . TYR A 1 192 ? 5.698 -3.666 -11.507 1.00 89.88 192 TYR A C 1
ATOM 1534 O O . TYR A 1 192 ? 5.698 -3.150 -10.392 1.00 89.88 192 TYR A O 1
ATOM 1542 N N . MET A 1 193 ? 5.807 -4.983 -11.684 1.00 89.38 193 MET A N 1
ATOM 1543 C CA . MET A 1 193 ? 5.840 -5.946 -10.580 1.00 89.38 193 MET A CA 1
ATOM 1544 C C . MET A 1 193 ? 6.959 -5.636 -9.578 1.00 89.38 193 MET A C 1
ATOM 1546 O O . MET A 1 193 ? 6.681 -5.443 -8.404 1.00 89.38 193 MET A O 1
ATOM 1550 N N . ASN A 1 194 ? 8.192 -5.468 -10.060 1.00 90.88 194 ASN A N 1
ATOM 1551 C CA . ASN A 1 194 ? 9.347 -5.215 -9.197 1.00 90.88 194 ASN A CA 1
ATOM 1552 C C . ASN A 1 194 ? 9.312 -3.823 -8.540 1.00 90.88 194 ASN A C 1
ATOM 1554 O O . ASN A 1 194 ? 9.831 -3.659 -7.443 1.00 90.88 194 ASN A O 1
ATOM 1558 N N . GLU A 1 195 ? 8.695 -2.826 -9.190 1.00 92.75 195 GLU A N 1
ATOM 1559 C CA . GLU A 1 195 ? 8.456 -1.512 -8.568 1.00 92.75 195 GLU A CA 1
ATOM 1560 C C . GLU A 1 195 ? 7.496 -1.663 -7.391 1.00 92.75 195 GLU A C 1
ATOM 1562 O O . GLU A 1 195 ? 7.772 -1.191 -6.293 1.00 92.75 195 GLU A O 1
ATOM 1567 N N . ARG A 1 196 ? 6.378 -2.364 -7.620 1.00 93.69 196 ARG A N 1
ATOM 1568 C CA . ARG A 1 196 ? 5.385 -2.657 -6.589 1.00 93.69 196 ARG A CA 1
ATOM 1569 C C . ARG A 1 196 ? 5.993 -3.440 -5.435 1.00 93.69 196 ARG A C 1
ATOM 1571 O O . ARG A 1 196 ? 5.733 -3.093 -4.293 1.00 93.69 196 ARG A O 1
ATOM 1578 N N . ASP A 1 197 ? 6.750 -4.489 -5.731 1.00 94.75 197 ASP A N 1
ATOM 1579 C CA . ASP A 1 197 ? 7.300 -5.376 -4.708 1.00 94.75 197 ASP A CA 1
ATOM 1580 C C . ASP A 1 197 ? 8.322 -4.646 -3.834 1.00 94.75 197 ASP A C 1
ATOM 1582 O O . ASP A 1 197 ? 8.284 -4.810 -2.622 1.00 94.75 197 ASP A O 1
ATOM 1586 N N . CYS A 1 198 ? 9.120 -3.745 -4.415 1.00 96.12 198 CYS A N 1
ATOM 1587 C CA . CYS A 1 198 ? 9.996 -2.852 -3.658 1.00 96.12 198 CYS A CA 1
ATOM 1588 C C . CYS A 1 198 ? 9.210 -1.918 -2.719 1.00 96.12 198 CYS A C 1
ATOM 1590 O O . CYS A 1 198 ? 9.541 -1.809 -1.541 1.00 96.12 198 CYS A O 1
ATOM 1592 N N . VAL A 1 199 ? 8.137 -1.274 -3.199 1.00 95.69 199 VAL A N 1
ATOM 1593 C CA . VAL A 1 199 ? 7.311 -0.412 -2.330 1.00 95.69 199 VAL A CA 1
ATOM 1594 C C . VAL A 1 199 ? 6.623 -1.230 -1.238 1.00 95.69 199 VAL A C 1
ATOM 1596 O O . VAL A 1 199 ? 6.566 -0.805 -0.089 1.00 95.69 199 VAL A O 1
ATOM 1599 N N . TRP A 1 200 ? 6.110 -2.411 -1.581 1.00 94.88 200 TRP A N 1
ATOM 1600 C CA . TRP A 1 200 ? 5.502 -3.324 -0.622 1.00 94.88 200 TRP A CA 1
ATOM 1601 C C . TRP A 1 200 ? 6.493 -3.754 0.462 1.00 94.88 200 TRP A C 1
ATOM 1603 O O . TRP A 1 200 ? 6.142 -3.704 1.634 1.00 94.88 200 TRP A O 1
ATOM 1613 N N . GLU A 1 201 ? 7.713 -4.143 0.092 1.00 94.94 201 GLU A N 1
ATOM 1614 C CA . GLU A 1 201 ? 8.780 -4.538 1.019 1.00 94.94 201 GLU A CA 1
ATOM 1615 C C . GLU A 1 201 ? 9.056 -3.433 2.046 1.00 94.94 201 GLU A C 1
ATOM 1617 O O . GLU A 1 201 ? 8.970 -3.677 3.246 1.00 94.94 201 GLU A O 1
ATOM 1622 N N . VAL A 1 202 ? 9.259 -2.194 1.587 1.00 96.25 202 VAL A N 1
ATOM 1623 C CA . VAL A 1 202 ? 9.492 -1.046 2.478 1.00 96.25 202 VAL A CA 1
ATOM 1624 C C . VAL A 1 202 ? 8.284 -0.788 3.385 1.00 96.25 202 VAL A C 1
ATOM 1626 O O . VAL A 1 202 ? 8.429 -0.689 4.600 1.00 96.25 202 VAL A O 1
ATOM 1629 N N . MET A 1 203 ? 7.076 -0.702 2.820 1.00 94.94 203 MET A N 1
ATOM 1630 C CA . MET A 1 203 ? 5.877 -0.351 3.594 1.00 94.94 203 MET A CA 1
ATOM 1631 C C . MET A 1 203 ? 5.492 -1.450 4.591 1.00 94.94 203 MET A C 1
ATOM 1633 O O . MET A 1 203 ? 5.123 -1.154 5.725 1.00 94.94 203 MET A O 1
ATOM 1637 N N . SER A 1 204 ? 5.608 -2.720 4.202 1.00 91.31 204 SER A N 1
ATOM 1638 C CA . SER A 1 204 ? 5.373 -3.851 5.105 1.00 91.31 204 SER A CA 1
ATOM 1639 C C . SER A 1 204 ? 6.466 -3.987 6.165 1.00 91.31 204 SER A C 1
ATOM 1641 O O . SER A 1 204 ? 6.149 -4.386 7.279 1.00 91.31 204 SER A O 1
ATOM 1643 N N . GLY A 1 205 ? 7.711 -3.590 5.882 1.00 91.44 205 GLY A N 1
ATOM 1644 C CA . GLY A 1 205 ? 8.763 -3.483 6.897 1.00 91.44 205 GLY A CA 1
ATOM 1645 C C . GLY A 1 205 ? 8.467 -2.410 7.949 1.00 91.44 205 GLY A C 1
ATOM 1646 O O . GLY A 1 205 ? 8.713 -2.628 9.131 1.00 91.44 205 GLY A O 1
ATOM 1647 N N . ILE A 1 206 ? 7.874 -1.281 7.543 1.00 92.69 206 ILE A N 1
ATOM 1648 C CA . ILE A 1 206 ? 7.530 -0.185 8.462 1.00 92.69 206 ILE A CA 1
ATOM 1649 C C . ILE A 1 206 ? 6.321 -0.535 9.333 1.00 92.69 206 ILE A C 1
ATOM 1651 O O . ILE A 1 206 ? 6.366 -0.415 10.559 1.00 92.69 206 ILE A O 1
ATOM 1655 N N . PHE A 1 207 ? 5.225 -0.947 8.695 1.00 89.88 207 PHE A N 1
ATOM 1656 C CA . PHE A 1 207 ? 3.937 -1.145 9.365 1.00 89.88 207 PHE A CA 1
ATOM 1657 C C . PHE A 1 207 ? 3.749 -2.568 9.911 1.00 89.88 207 PHE A C 1
ATOM 1659 O O . PHE A 1 207 ? 2.891 -2.802 10.770 1.00 89.88 207 PHE A O 1
ATOM 1666 N N . GLY A 1 208 ? 4.554 -3.519 9.430 1.00 75.31 208 GLY A N 1
ATOM 1667 C CA . GLY A 1 208 ? 4.525 -4.922 9.823 1.00 75.31 208 GLY A CA 1
ATOM 1668 C C . GLY A 1 208 ? 3.176 -5.607 9.594 1.00 75.31 208 GLY A C 1
ATOM 1669 O O . GLY A 1 208 ? 2.266 -5.098 8.933 1.00 75.31 208 GLY A O 1
ATOM 1670 N N . ALA A 1 209 ? 3.036 -6.771 10.233 1.00 63.22 209 ALA A N 1
ATOM 1671 C CA . ALA A 1 209 ? 1.735 -7.344 10.584 1.00 63.22 209 ALA A CA 1
ATOM 1672 C C . ALA A 1 209 ? 1.099 -6.620 11.790 1.00 63.22 209 ALA A C 1
ATOM 1674 O O . ALA A 1 209 ? -0.062 -6.857 12.113 1.00 63.22 209 ALA A O 1
ATOM 1675 N N . THR A 1 210 ? 1.855 -5.757 12.475 1.00 54.72 210 THR A N 1
ATOM 1676 C CA . THR A 1 210 ? 1.481 -5.085 13.727 1.00 54.72 210 THR A CA 1
ATOM 1677 C C . THR A 1 210 ? 0.335 -4.098 13.533 1.00 54.72 210 THR A C 1
ATOM 1679 O O . THR A 1 210 ? -0.597 -4.110 14.332 1.00 54.72 210 THR A O 1
ATOM 1682 N N . GLY A 1 211 ? 0.315 -3.342 12.427 1.00 55.59 211 GLY A N 1
ATOM 1683 C CA . GLY A 1 211 ? -0.847 -2.519 12.067 1.00 55.59 211 GLY A CA 1
ATOM 1684 C C . GLY A 1 211 ? -2.140 -3.335 11.908 1.00 55.59 211 GLY A C 1
ATOM 1685 O O . GLY A 1 211 ? -3.216 -2.845 12.243 1.00 55.59 211 GLY A O 1
ATOM 1686 N N . MET A 1 212 ? -2.036 -4.608 11.494 1.00 54.44 212 MET A N 1
ATOM 1687 C CA . MET A 1 212 ? -3.185 -5.508 11.373 1.00 54.44 212 MET A CA 1
ATOM 1688 C C . MET A 1 212 ? -3.554 -6.254 12.651 1.00 54.44 212 MET A C 1
ATOM 1690 O O . MET A 1 212 ? -4.718 -6.277 13.040 1.00 54.44 212 MET A O 1
ATOM 1694 N N . LYS A 1 213 ? -2.588 -6.816 13.374 1.00 55.28 213 LYS A N 1
ATOM 1695 C CA . LYS A 1 213 ? -2.877 -7.469 14.658 1.00 55.28 213 LYS A CA 1
ATOM 1696 C C . LYS A 1 213 ? -3.539 -6.503 15.642 1.00 55.28 213 LYS A C 1
ATOM 1698 O O . LYS A 1 213 ? -4.430 -6.920 16.380 1.00 55.28 213 LYS A O 1
ATOM 1703 N N . LEU A 1 214 ? -3.172 -5.221 15.603 1.00 53.34 214 LEU A N 1
ATOM 1704 C CA . LEU A 1 214 ? -3.826 -4.196 16.405 1.00 53.34 214 LEU A CA 1
ATOM 1705 C C . LEU A 1 214 ? -5.248 -3.897 15.915 1.00 53.34 214 LEU A C 1
ATOM 1707 O O . LEU A 1 214 ? -6.159 -3.852 16.729 1.00 53.34 214 LEU A O 1
ATOM 1711 N N . TYR A 1 215 ? -5.475 -3.780 14.604 1.00 53.75 215 TYR A N 1
ATOM 1712 C CA . TYR A 1 215 ? -6.821 -3.639 14.040 1.00 53.75 215 TYR A CA 1
ATOM 1713 C C . TYR A 1 215 ? -7.760 -4.773 14.492 1.00 53.75 215 TYR A C 1
ATOM 1715 O O . TYR A 1 215 ? -8.844 -4.505 15.006 1.00 53.75 215 TYR A O 1
ATOM 1723 N N . THR A 1 216 ? -7.327 -6.035 14.401 1.00 61.25 216 THR A N 1
ATOM 1724 C CA . THR A 1 216 ? -8.144 -7.190 14.809 1.00 61.25 216 THR A CA 1
ATOM 1725 C C . THR A 1 216 ? -8.398 -7.208 16.322 1.00 61.25 216 THR A C 1
ATOM 1727 O O . THR A 1 216 ? -9.459 -7.634 16.779 1.00 61.25 216 THR A O 1
ATOM 1730 N N . GLN A 1 217 ? -7.440 -6.746 17.131 1.00 57.59 217 GLN A N 1
ATOM 1731 C CA . GLN A 1 217 ? -7.602 -6.624 18.584 1.00 57.59 217 GLN A CA 1
ATOM 1732 C C . GLN A 1 217 ? -8.523 -5.459 18.978 1.00 57.59 217 GLN A C 1
ATOM 1734 O O . GLN A 1 217 ? -9.309 -5.595 19.919 1.00 57.59 217 GLN A O 1
ATOM 1739 N N . LEU A 1 218 ? -8.467 -4.347 18.244 1.00 53.69 218 LEU A N 1
ATOM 1740 C CA . LEU A 1 218 ? -9.305 -3.171 18.456 1.00 53.69 218 LEU A CA 1
ATOM 1741 C C . LEU A 1 218 ? -10.747 -3.396 17.989 1.00 53.69 218 LEU A C 1
ATOM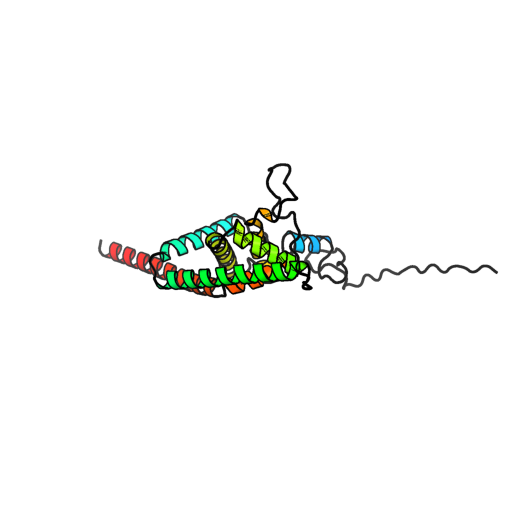 1743 O O . LEU A 1 218 ? -11.670 -3.021 18.703 1.00 53.69 218 LEU A O 1
ATOM 1747 N N . GLU A 1 219 ? -10.972 -4.092 16.873 1.00 59.00 219 GLU A N 1
ATOM 1748 C CA . GLU A 1 219 ? -12.316 -4.459 16.406 1.00 59.00 219 GLU A CA 1
ATOM 1749 C C . GLU A 1 219 ? -13.006 -5.421 17.389 1.00 59.00 219 GLU A C 1
ATOM 1751 O O . GLU A 1 219 ? -14.138 -5.184 17.814 1.00 59.00 219 GLU A O 1
ATOM 1756 N N . LYS A 1 220 ? -12.277 -6.431 17.888 1.00 65.88 220 LYS A N 1
ATOM 1757 C CA . LYS A 1 220 ? -12.750 -7.307 18.977 1.00 65.88 220 LYS A CA 1
ATOM 1758 C C . LYS A 1 220 ? -13.034 -6.552 20.278 1.00 65.88 220 LYS A C 1
ATOM 1760 O O . LYS A 1 220 ? -13.793 -7.034 21.119 1.00 65.88 220 LYS A O 1
ATOM 1765 N N . ARG A 1 221 ? -12.392 -5.406 20.518 1.00 55.47 221 ARG A N 1
ATOM 1766 C CA . ARG A 1 221 ? -12.652 -4.556 21.691 1.00 55.47 221 ARG A CA 1
ATOM 1767 C C . ARG A 1 221 ? -13.880 -3.669 21.473 1.00 55.47 221 ARG A C 1
ATOM 1769 O O . ARG A 1 221 ? -14.727 -3.615 22.359 1.00 55.47 221 ARG A O 1
ATOM 1776 N N . ALA A 1 222 ? -14.012 -3.051 20.303 1.00 56.25 222 ALA A N 1
ATOM 1777 C CA . ALA A 1 222 ? -15.168 -2.239 19.931 1.00 56.25 222 ALA A CA 1
ATOM 1778 C C . ALA A 1 222 ? -16.468 -3.058 19.938 1.00 56.25 222 ALA A C 1
ATOM 1780 O O . ALA A 1 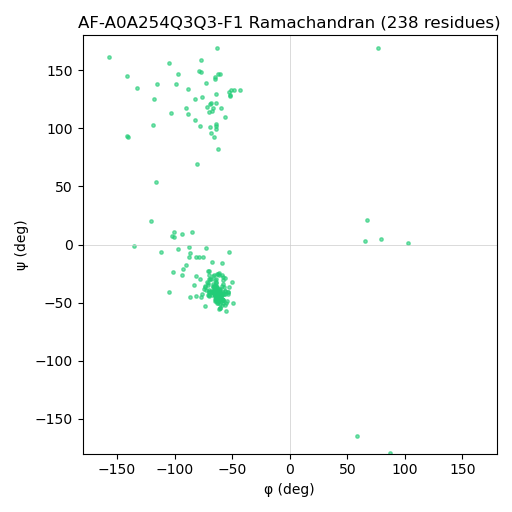222 ? -17.484 -2.596 20.454 1.00 56.25 222 ALA A O 1
ATOM 1781 N N . GLU A 1 223 ? -16.427 -4.299 19.451 1.00 65.31 223 GLU A N 1
ATOM 1782 C CA . GLU A 1 223 ? -17.588 -5.192 19.474 1.00 65.31 223 GLU A CA 1
ATOM 1783 C C . GLU A 1 223 ? -17.992 -5.581 20.904 1.00 65.31 223 GLU A C 1
ATOM 1785 O O . GLU A 1 223 ? -19.169 -5.531 21.259 1.00 65.31 223 GLU A O 1
ATOM 1790 N N . ARG A 1 224 ? -17.014 -5.849 21.781 1.00 67.12 224 ARG A N 1
ATOM 1791 C CA . ARG A 1 224 ? -17.272 -6.073 23.215 1.00 67.12 224 ARG A CA 1
ATOM 1792 C C . ARG A 1 224 ? -17.922 -4.861 23.886 1.00 67.12 224 ARG A C 1
ATOM 1794 O O . ARG A 1 224 ? -18.847 -5.030 24.675 1.00 67.12 224 ARG A O 1
ATOM 1801 N N . LEU A 1 225 ? -17.474 -3.646 23.565 1.00 58.69 225 LEU A N 1
ATOM 1802 C CA . LEU A 1 225 ? -18.053 -2.413 24.109 1.00 58.69 225 LEU A CA 1
ATOM 1803 C C . LEU A 1 225 ? -19.487 -2.172 23.613 1.00 58.69 225 LEU A C 1
ATOM 1805 O O . LEU A 1 225 ? -20.351 -1.820 24.414 1.00 58.69 225 LEU A O 1
ATOM 1809 N N . ARG A 1 226 ? -19.777 -2.423 22.327 1.00 67.00 226 ARG A N 1
ATOM 1810 C CA . ARG A 1 226 ? -21.151 -2.358 21.790 1.00 67.00 226 ARG A CA 1
ATOM 1811 C C . ARG A 1 226 ? -22.075 -3.350 22.482 1.00 67.00 226 ARG A C 1
ATOM 1813 O O . ARG A 1 226 ? -23.178 -2.976 22.878 1.00 67.00 226 ARG A O 1
ATOM 1820 N N . GLN A 1 227 ? -21.611 -4.583 22.667 1.00 73.94 227 GLN A N 1
ATOM 1821 C CA . GLN A 1 227 ? -22.395 -5.617 23.327 1.00 73.94 227 GLN A CA 1
ATOM 1822 C C . GLN A 1 227 ? -22.662 -5.274 24.798 1.00 73.94 227 GLN A C 1
ATOM 1824 O O . GLN A 1 227 ? -23.791 -5.415 25.266 1.00 73.94 227 GLN A O 1
ATOM 1829 N N . ASN A 1 228 ? -21.667 -4.742 25.512 1.00 68.81 228 ASN A N 1
ATOM 1830 C CA . ASN A 1 228 ? -21.850 -4.264 26.884 1.00 68.81 228 ASN A CA 1
ATOM 1831 C C . ASN A 1 228 ? -22.860 -3.113 26.971 1.00 68.81 228 ASN A C 1
ATOM 1833 O O . ASN A 1 228 ? -23.735 -3.149 27.832 1.00 68.81 228 ASN A O 1
ATOM 1837 N N . ASN A 1 229 ? -22.810 -2.140 26.059 1.00 66.62 229 ASN A N 1
ATOM 1838 C CA . ASN A 1 229 ? -23.778 -1.039 26.031 1.00 66.62 229 ASN A CA 1
ATOM 1839 C C . ASN A 1 229 ? -25.207 -1.521 25.732 1.00 66.62 229 ASN A C 1
ATOM 1841 O O . ASN A 1 229 ? -26.160 -1.047 26.348 1.00 66.62 229 ASN A O 1
ATOM 1845 N N . LEU A 1 230 ? -25.376 -2.493 24.828 1.00 77.88 230 LEU A N 1
ATOM 1846 C CA . LEU A 1 230 ? -26.674 -3.133 24.573 1.00 77.88 230 LEU A CA 1
ATOM 1847 C C . LEU A 1 230 ? -27.212 -3.852 25.817 1.00 77.88 230 LEU A C 1
ATOM 1849 O O . LEU A 1 230 ? -28.403 -3.753 26.117 1.00 77.88 230 LEU A O 1
ATOM 1853 N N . ASN A 1 231 ? -26.339 -4.544 26.550 1.00 77.94 231 ASN A N 1
ATOM 1854 C CA . ASN A 1 231 ? -26.700 -5.246 27.779 1.00 77.94 231 ASN A CA 1
ATOM 1855 C C . ASN A 1 231 ? -27.086 -4.272 28.904 1.00 77.94 231 ASN A C 1
ATOM 1857 O O . ASN A 1 231 ? -28.103 -4.486 29.559 1.00 77.94 231 ASN A O 1
ATOM 1861 N N . ILE A 1 232 ? -26.338 -3.178 29.085 1.00 72.25 232 ILE A N 1
ATOM 1862 C CA . ILE A 1 232 ? -26.649 -2.119 30.059 1.00 72.25 232 ILE A CA 1
ATOM 1863 C C . ILE A 1 232 ? -27.989 -1.455 29.726 1.00 72.25 232 ILE A C 1
ATOM 1865 O O . ILE A 1 232 ? -28.838 -1.323 30.600 1.00 72.25 232 ILE A O 1
ATOM 1869 N N . ASN A 1 233 ? -28.233 -1.107 28.461 1.00 70.44 233 ASN A N 1
ATOM 1870 C CA . ASN A 1 233 ? -29.499 -0.495 28.047 1.00 70.44 233 ASN A CA 1
ATOM 1871 C C . ASN A 1 233 ? -30.699 -1.436 28.229 1.00 70.44 233 ASN A C 1
ATOM 1873 O O . ASN A 1 233 ? -31.788 -0.981 28.579 1.00 70.44 233 ASN A O 1
ATOM 1877 N N . LYS A 1 234 ? -30.514 -2.747 28.024 1.00 81.38 234 LYS A N 1
ATOM 1878 C CA . LYS A 1 234 ? -31.523 -3.755 28.381 1.00 81.38 234 LYS A CA 1
ATOM 1879 C C . LYS A 1 234 ? -31.758 -3.815 29.890 1.00 81.38 234 LYS A C 1
ATOM 1881 O O . LYS A 1 234 ? -32.907 -3.866 30.305 1.00 81.38 234 LYS A O 1
ATOM 1886 N N . ALA A 1 235 ? -30.698 -3.788 30.696 1.00 72.88 235 ALA A N 1
ATOM 1887 C CA . ALA A 1 235 ? -30.813 -3.802 32.151 1.00 72.88 235 ALA A CA 1
ATOM 1888 C C . ALA A 1 235 ? -31.541 -2.554 32.680 1.00 72.88 235 ALA A C 1
ATOM 1890 O O . ALA A 1 235 ? -32.445 -2.690 33.493 1.00 72.88 235 ALA A O 1
ATOM 1891 N N . ILE A 1 236 ? -31.227 -1.363 32.158 1.00 70.62 236 ILE A N 1
ATOM 1892 C CA . ILE A 1 236 ? -31.916 -0.108 32.503 1.00 70.62 236 ILE A CA 1
ATOM 1893 C C . ILE A 1 236 ? -33.408 -0.183 32.148 1.00 70.62 236 ILE A C 1
ATOM 1895 O O . ILE A 1 236 ? -34.242 0.173 32.972 1.00 70.62 236 ILE A O 1
ATOM 1899 N N . LYS A 1 237 ? -33.758 -0.703 30.962 1.00 70.44 237 LYS A N 1
ATOM 1900 C CA . LYS A 1 237 ? -35.160 -0.905 30.554 1.00 70.44 237 LYS A CA 1
ATOM 1901 C C . LYS A 1 237 ? -35.935 -1.891 31.425 1.00 70.44 237 LYS A C 1
ATOM 1903 O O . LYS A 1 237 ? -37.150 -1.809 31.448 1.00 70.44 237 LYS A O 1
ATOM 1908 N N . ASN A 1 238 ? -35.254 -2.828 32.076 1.00 69.88 238 ASN A N 1
ATOM 1909 C CA . ASN A 1 238 ? -35.889 -3.809 32.955 1.00 69.88 238 ASN A CA 1
ATOM 1910 C C . ASN A 1 238 ? -36.047 -3.299 34.398 1.00 69.88 238 ASN A C 1
ATOM 1912 O O . ASN A 1 238 ? -36.687 -3.968 35.203 1.00 69.88 238 ASN A O 1
ATOM 1916 N N . ILE A 1 239 ? -35.416 -2.169 34.739 1.00 71.69 239 ILE A N 1
ATOM 1917 C CA . ILE A 1 239 ? -35.538 -1.501 36.044 1.00 71.69 239 ILE A CA 1
ATOM 1918 C C . ILE A 1 239 ? -36.645 -0.428 36.013 1.00 71.69 239 ILE A C 1
ATOM 1920 O O . ILE A 1 239 ? -37.151 -0.051 37.069 1.00 71.69 239 ILE A O 1
ATOM 1924 N N . GLN A 1 240 ? -37.014 0.057 34.821 1.00 47.72 240 GLN A N 1
ATOM 1925 C CA . GLN A 1 240 ? -38.148 0.961 34.579 1.00 47.72 240 GLN A CA 1
ATOM 1926 C C . GLN A 1 240 ? -39.453 0.185 34.409 1.00 47.72 240 GLN A C 1
ATOM 1928 O O . GLN A 1 240 ? -40.489 0.721 34.858 1.00 47.72 240 GLN A O 1
#

Organism: NCBI:txid1743164

Nearest PDB structures (foldseek):
  8omv-assembly2_C  TM=2.272E-01  e=1.814E+00  Homo sapiens
  8ieq-assembly1_C  TM=3.035E-01  e=7.863E+00  Homo sapiens